Protein AF-A0A3F2RXW4-F1 (afdb_monomer)

Foldseek 3Di:
DPDAQAAEEEEDPDPVLVVLLDVLCDPPNRHDYHYDHDDFDLDDDDPQVSQQVSQVVVLVVDQWKYKYKAKFKAFVVVVGPPGSVQVVQCVPQNLVRVLCVCVVPPRFKIKIKMWMWIDGRPGGIDIFMFIFIFGFQRFDADPPDGNQRGTDTPPDPDGSRRDDSVVCCVRDRSSRRVVRVSCVVVPPPVVPPPDQAAADELVRLVVQLPDPPHDRAAEEEQEDPPCAFWDWPNHDYDHLVQLPDLVSLLVVCVVCQPTQAYEFFYQQQPPSRSVSLSSSVVSNCVSCPPPPGGHRRYYYHGGCNVNCVVCVPPVSTMDHD

InterPro domains:
  IPR000751 M-phase inducer phosphatase [PR00716] (218-238)
  IPR000751 M-phase inducer phosphatase [PR00716] (258-278)
  IPR000751 M-phase inducer phosphatase [PR00716] (287-308)
  IPR001763 Rhodanese-like domain [PF00581] (205-307)
  IPR001763 Rhodanese-like domain [PS50206] (213-316)
  IPR001763 Rhodanese-like domain [SM00450] (203-313)
  IPR002637 RdgB/HAM1 [PF01725] (8-183)
  IPR002637 RdgB/HAM1 [PTHR11067] (6-189)
  IPR002637 RdgB/HAM1 [TIGR00042] (8-185)
  IPR002637 RdgB/HAM1 [cd00515] (8-184)
  IPR027502 Inosine triphosphate pyrophosphatase [MF_03148] (6-187)
  IPR029001 Inosine triphosphate pyrophosphatase-like [G3DSA:3.90.950.10] (2-187)
  IPR029001 Inosine triphosphate pyrophosphatase-like [SSF52972] (6-186)
  IPR036873 Rhodanese-like domain superfamily [G3DSA:3.40.250.10] (195-320)
  IPR036873 Rhodanese-like domain superfamily [SSF52821] (186-313)

Nearest PDB structures (foldseek):
  2j4e-assembly4_H  TM=9.605E-01  e=1.945E-26  Homo sapiens
  2car-assembly1_A  TM=9.290E-01  e=4.958E-27  Homo sapiens
  2dvn-assembly1_A  TM=9.211E-01  e=5.410E-18  Pyrococcus horikoshii
  2mjp-assembly1_B  TM=9.169E-01  e=4.778E-18  Methanocaldococcus jannaschii
  2e5x-assembly1_A-2  TM=9.090E-01  e=7.854E-18  Pyrococcus horikoshii OT3

Organism: NCBI:txid325452

Solvent-accessible surface area (backbone atoms only — not comparable to full-atom values): 17508 Å² total; per-residue (Å²): 129,86,78,77,56,55,64,35,34,39,49,50,82,51,67,65,60,51,52,52,51,53,64,69,55,46,88,84,43,75,50,40,79,39,79,40,72,68,96,69,82,89,68,82,75,57,65,69,58,38,31,33,51,49,28,53,58,47,42,74,76,38,98,39,29,34,33,31,74,44,63,28,44,21,27,56,78,56,78,36,39,62,15,71,49,34,66,60,49,43,72,76,43,33,62,67,37,60,42,51,74,42,68,93,45,90,56,44,44,25,33,38,35,19,34,37,10,37,22,56,63,96,51,78,53,44,79,22,71,10,65,28,56,26,31,58,39,78,65,40,63,57,79,87,56,80,64,28,20,26,35,26,42,68,98,52,94,50,23,56,34,60,43,56,68,71,63,45,54,74,63,30,13,57,37,47,10,48,49,53,43,45,53,62,71,67,36,71,48,85,83,60,56,71,70,76,80,44,70,39,48,48,68,60,49,52,53,46,70,68,36,87,91,45,86,68,57,49,34,39,34,31,32,57,91,73,45,71,89,37,46,60,54,86,48,44,80,51,36,57,76,64,52,71,49,70,68,54,34,46,51,51,38,70,73,49,44,86,41,75,27,38,35,23,18,17,57,52,32,81,52,65,11,50,50,49,42,51,48,47,50,57,44,37,59,61,80,46,60,89,51,95,65,74,44,44,66,30,27,34,50,45,11,46,56,47,37,45,68,76,38,71,89,36,73,87,52,33,39,74,123

pLDDT: mean 90.93, std 11.08, range [35.75, 98.81]

Sequence (321 aa):
MATSKPVLTFVTGNSNKLKEVVAILGADFPFELRNQAVDLPELQGEPADIAKEKCRLAAKQVQGAVLVEDTSLCFNALQGLPGPYIKWFLEKTGHTGLNNMLAAYEDKSAYAQCIFAYAPAGAEPQVFIGQTPGKIVPARGPTTFGWDPVFQPDGFEQTYAEMEKVTKNQISHRYKALESLKTHLIKPSEQVMASPPRYITAPALAETLRTPSIQRPLIIDVRDSDFKGGHIRGCINIPEDGFMDDDDVDALVGKYKDEDAIVFHCMMSQIRGPSCAKRFASRMEIALEGAKHKPRVLVLAGGYQQFGRLYKDDTDLIETD

Radius of gyration: 26.6 Å; Cα contacts (8 Å, |Δi|>4): 599; chains: 1; bounding box: 74×35×60 Å

Secondary structure (DSSP, 8-state):
-PPPPPEEEEE-S-HHHHHHHHHHH-TT-SSEEEEE--------S-HHHHHHHHHHHHHHHSSSEEEEEEEEEEEGGGTT-EETTHHHHHHHHHHHHHHHTTTT-S--EEEEEEEEEEE-TTS--EEEEEEEEEEE-S--S-TTSTTGGGEEETT-SS-TTTS-HHHHHHH-HHHHHHHHHHHHHHS--TTS---SPEEE-HHHHHHHHH-TTSPPPEEEE--SGGG-S-EETTPEE--GGGGTSHHHHHHHHHHHTT-SEEEEE-SSSSSHHHHHHHHHHHHHHHHTTT-S--PEEEEETTHHHHHHHHHTT-TTTEE--

Mean predicted aligned error: 14.18 Å

Structure (mmCIF, N/CA/C/O backbone):
data_AF-A0A3F2RXW4-F1
#
_entry.id   AF-A0A3F2RXW4-F1
#
loop_
_atom_site.group_PDB
_atom_site.id
_atom_site.type_symbol
_atom_site.label_atom_id
_atom_site.label_alt_id
_atom_site.label_comp_id
_atom_site.label_asym_id
_atom_site.label_entity_id
_atom_site.label_seq_id
_atom_site.pdbx_PDB_ins_code
_atom_site.Cartn_x
_atom_site.Cartn_y
_atom_site.Cartn_z
_atom_site.occupancy
_atom_site.B_iso_or_equiv
_atom_site.auth_seq_id
_atom_site.auth_comp_id
_atom_site.auth_asym_id
_atom_site.auth_atom_id
_atom_site.pdbx_PDB_model_num
ATOM 1 N N . MET A 1 1 ? -1.322 19.512 25.978 1.00 35.75 1 MET A N 1
ATOM 2 C CA . MET A 1 1 ? 0.032 19.204 25.471 1.00 35.75 1 MET A CA 1
ATOM 3 C C . MET A 1 1 ? -0.163 18.366 24.224 1.00 35.75 1 MET A C 1
ATOM 5 O O . MET A 1 1 ? -0.887 17.386 24.320 1.00 35.75 1 MET A O 1
ATOM 9 N N . ALA A 1 2 ? 0.354 18.784 23.068 1.00 41.41 2 ALA A N 1
ATOM 10 C CA . ALA A 1 2 ? 0.250 17.974 21.856 1.00 41.41 2 ALA A CA 1
ATOM 11 C C . ALA A 1 2 ? 1.009 16.662 22.090 1.00 41.41 2 ALA A C 1
ATOM 13 O O . ALA A 1 2 ? 2.201 16.688 22.395 1.00 41.41 2 ALA A O 1
ATOM 14 N N . THR A 1 3 ? 0.315 15.531 22.035 1.00 52.03 3 THR A N 1
ATOM 15 C CA . THR A 1 3 ? 0.944 14.211 22.092 1.00 52.03 3 THR A CA 1
ATOM 16 C C . THR A 1 3 ? 1.854 14.073 20.873 1.00 52.03 3 THR A C 1
ATOM 18 O O . THR A 1 3 ? 1.386 14.150 19.739 1.00 52.03 3 THR A O 1
ATOM 21 N N . SER A 1 4 ? 3.162 13.937 21.092 1.00 76.00 4 SER A N 1
ATOM 22 C CA . SER A 1 4 ? 4.140 13.715 20.022 1.00 76.00 4 SER A CA 1
ATOM 23 C C . SER A 1 4 ? 3.799 12.437 19.254 1.00 76.00 4 SER A C 1
ATOM 25 O O . SER A 1 4 ? 3.565 11.403 19.884 1.00 76.00 4 SER A O 1
ATOM 27 N N . LYS A 1 5 ? 3.784 12.495 17.915 1.00 82.25 5 LYS A N 1
ATOM 28 C CA . LYS A 1 5 ? 3.542 11.313 17.074 1.00 82.25 5 LYS A CA 1
ATOM 29 C C . LYS A 1 5 ? 4.587 10.223 17.384 1.00 82.25 5 LYS A C 1
ATOM 31 O O . LYS A 1 5 ? 5.761 10.559 17.554 1.00 82.25 5 LYS A O 1
ATOM 36 N N . PRO A 1 6 ? 4.210 8.932 17.458 1.00 89.75 6 PRO A N 1
ATOM 37 C CA . PRO A 1 6 ? 5.181 7.846 17.565 1.00 89.75 6 PRO A CA 1
ATOM 38 C C . PRO A 1 6 ? 6.153 7.865 16.379 1.00 89.75 6 PRO A C 1
ATOM 40 O O . PRO A 1 6 ? 5.765 8.168 15.252 1.00 89.75 6 PRO A O 1
ATOM 43 N N . VAL A 1 7 ? 7.419 7.528 16.621 1.00 93.44 7 VAL A N 1
ATOM 44 C CA . VAL A 1 7 ? 8.460 7.548 15.583 1.00 93.44 7 VAL A CA 1
ATOM 45 C C . VAL A 1 7 ? 8.456 6.238 14.796 1.00 93.44 7 VAL A C 1
ATOM 47 O O . VAL A 1 7 ? 8.535 5.158 15.382 1.00 93.44 7 VAL A O 1
ATOM 50 N N . LEU A 1 8 ? 8.429 6.343 13.467 1.00 94.69 8 LEU A N 1
ATOM 51 C CA . LEU A 1 8 ? 8.676 5.247 12.532 1.00 94.69 8 LEU A CA 1
ATOM 52 C C . LEU A 1 8 ? 9.978 5.513 11.774 1.00 94.69 8 LEU A C 1
ATOM 54 O O . LEU A 1 8 ? 10.065 6.466 10.997 1.00 94.69 8 LEU A O 1
ATOM 58 N N . THR A 1 9 ? 10.991 4.673 11.976 1.00 96.44 9 THR A N 1
ATOM 59 C CA . THR A 1 9 ? 12.281 4.844 11.300 1.00 96.44 9 THR A CA 1
ATOM 60 C C . THR A 1 9 ? 12.250 4.197 9.920 1.00 96.44 9 THR A C 1
ATOM 62 O O . THR A 1 9 ? 12.232 2.974 9.806 1.00 96.44 9 THR A O 1
ATOM 65 N N . PHE A 1 10 ? 12.288 5.007 8.863 1.00 96.75 10 PHE A N 1
ATOM 66 C CA . PHE A 1 10 ? 12.457 4.542 7.492 1.00 96.75 10 PHE A CA 1
ATOM 67 C C . PHE A 1 10 ? 13.937 4.421 7.131 1.00 96.75 10 PHE A C 1
ATOM 69 O O . PHE A 1 10 ? 14.655 5.419 6.974 1.00 96.75 10 PHE A O 1
ATOM 76 N N . VAL A 1 11 ? 14.382 3.177 6.977 1.00 95.75 11 VAL A N 1
ATOM 77 C CA . VAL A 1 11 ? 15.769 2.849 6.676 1.00 95.75 11 VAL A CA 1
ATOM 78 C C . VAL A 1 11 ? 15.994 2.857 5.171 1.00 95.75 11 VAL A C 1
ATOM 80 O O . VAL A 1 11 ? 15.599 1.945 4.445 1.00 95.75 11 VAL A O 1
ATOM 83 N N . THR A 1 12 ? 16.633 3.922 4.693 1.00 92.00 12 THR A N 1
ATOM 84 C CA . THR A 1 12 ? 17.026 4.074 3.291 1.00 92.00 12 THR A CA 1
ATOM 85 C C .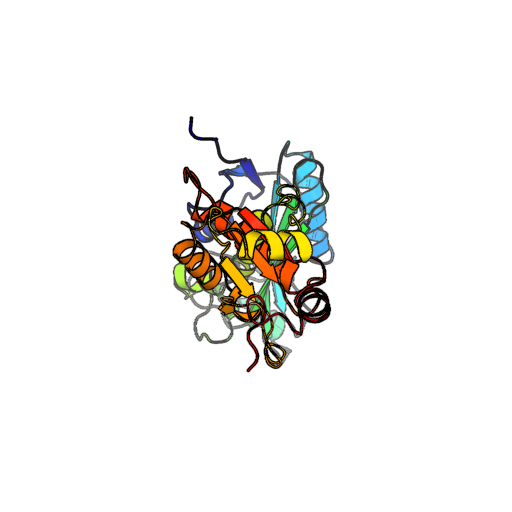 THR A 1 12 ? 18.152 5.092 3.159 1.00 92.00 12 THR A C 1
ATOM 87 O O . THR A 1 12 ? 18.143 6.123 3.832 1.00 92.00 12 THR A O 1
ATOM 90 N N . GLY A 1 13 ? 19.099 4.828 2.257 1.00 88.12 13 GLY A N 1
ATOM 91 C CA . GLY A 1 13 ? 20.071 5.818 1.778 1.00 88.12 13 GLY A CA 1
ATOM 92 C C . GLY A 1 13 ? 19.631 6.539 0.496 1.00 88.12 13 GLY A C 1
ATOM 93 O O . GLY A 1 13 ? 20.332 7.421 0.009 1.00 88.12 13 GLY A O 1
ATOM 94 N N . ASN A 1 14 ? 18.485 6.167 -0.091 1.00 85.69 14 ASN A N 1
ATOM 95 C CA . ASN A 1 14 ? 18.012 6.728 -1.355 1.00 85.69 14 ASN A CA 1
ATOM 96 C C . ASN A 1 14 ? 17.067 7.917 -1.109 1.00 85.69 14 ASN A C 1
ATOM 98 O O . ASN A 1 14 ? 15.907 7.747 -0.727 1.00 85.69 14 ASN A O 1
ATOM 102 N N . SER A 1 15 ? 17.555 9.127 -1.386 1.00 86.88 15 SER A N 1
ATOM 103 C CA . SER A 1 15 ? 16.811 10.372 -1.164 1.00 86.88 15 SER A CA 1
ATOM 104 C C . SER A 1 15 ? 15.561 10.517 -2.040 1.00 86.88 15 SER A C 1
ATOM 106 O O . SER A 1 15 ? 14.598 11.157 -1.620 1.00 86.88 15 SER A O 1
ATOM 108 N N . ASN A 1 16 ? 15.527 9.909 -3.229 1.00 84.31 16 ASN A N 1
ATOM 109 C CA . ASN A 1 16 ? 14.342 9.925 -4.090 1.00 84.31 16 ASN A CA 1
ATOM 110 C C . ASN A 1 16 ? 13.242 9.009 -3.541 1.00 84.31 16 ASN A C 1
ATOM 112 O O . ASN A 1 16 ? 12.083 9.416 -3.519 1.00 84.31 16 ASN A O 1
ATOM 116 N N . LYS A 1 17 ? 13.606 7.829 -3.012 1.00 85.69 17 LYS A N 1
ATOM 117 C CA . LYS A 1 17 ? 12.662 6.954 -2.293 1.00 85.69 17 LYS A CA 1
ATOM 118 C C . LYS A 1 17 ? 12.044 7.681 -1.104 1.00 85.69 17 LYS A C 1
ATOM 120 O O . LYS A 1 17 ? 10.827 7.707 -0.975 1.00 85.69 17 LYS A O 1
ATOM 125 N N . LEU A 1 18 ? 12.871 8.340 -0.286 1.00 89.38 18 LEU A N 1
ATOM 126 C CA . LEU A 1 18 ? 12.390 9.125 0.852 1.00 89.38 18 LEU A CA 1
ATOM 127 C C . LEU A 1 18 ? 11.388 10.207 0.424 1.00 89.38 18 LEU A C 1
ATOM 129 O O . LEU A 1 18 ? 10.325 10.318 1.028 1.00 89.38 18 LEU A O 1
ATOM 133 N N . LYS A 1 19 ? 11.693 10.969 -0.634 1.00 86.56 19 LYS A N 1
ATOM 134 C CA . LYS A 1 19 ? 10.784 12.002 -1.159 1.00 86.56 19 LYS A CA 1
ATOM 135 C C . LYS A 1 19 ? 9.440 11.425 -1.597 1.00 86.56 19 LYS A C 1
ATOM 137 O O . LYS A 1 19 ? 8.411 12.003 -1.262 1.00 86.56 19 LYS A O 1
ATOM 142 N N . GLU A 1 20 ? 9.439 10.309 -2.327 1.00 84.38 20 GLU A N 1
ATOM 143 C CA . GLU A 1 20 ? 8.190 9.666 -2.749 1.00 84.38 20 GLU A CA 1
ATOM 144 C C . GLU A 1 20 ? 7.401 9.116 -1.554 1.00 84.38 20 GLU A C 1
ATOM 146 O O . GLU A 1 20 ? 6.200 9.354 -1.469 1.00 84.38 20 GLU A O 1
ATOM 151 N N . VAL A 1 21 ? 8.062 8.458 -0.595 1.00 91.06 21 VAL A N 1
ATOM 152 C CA . VAL A 1 21 ? 7.411 7.933 0.617 1.00 91.06 21 VAL A CA 1
ATOM 153 C C . VAL A 1 21 ? 6.767 9.053 1.427 1.00 91.06 21 VAL A C 1
ATOM 155 O O . VAL A 1 21 ? 5.599 8.944 1.781 1.00 91.06 21 VAL A O 1
ATOM 158 N N . VAL A 1 22 ? 7.483 10.150 1.679 1.00 89.06 22 VAL A N 1
ATOM 159 C CA . VAL A 1 22 ? 6.941 11.302 2.419 1.00 89.06 22 VAL A CA 1
ATOM 160 C C . VAL A 1 22 ? 5.747 11.915 1.684 1.00 89.06 22 VAL A C 1
ATOM 162 O O . VAL A 1 22 ? 4.723 12.186 2.308 1.00 89.06 22 VAL A O 1
ATOM 165 N N . ALA A 1 23 ? 5.848 12.090 0.362 1.00 85.00 23 ALA A N 1
ATOM 166 C CA . ALA A 1 23 ? 4.761 12.638 -0.445 1.00 85.00 23 ALA A CA 1
ATOM 167 C C . ALA A 1 23 ? 3.512 11.742 -0.434 1.00 85.00 23 ALA A C 1
ATOM 169 O O . ALA A 1 23 ? 2.401 12.251 -0.325 1.00 85.00 23 ALA A O 1
ATOM 170 N N . ILE A 1 24 ? 3.686 10.420 -0.523 1.00 84.81 24 ILE A N 1
ATOM 171 C CA . ILE A 1 24 ? 2.576 9.461 -0.492 1.00 84.81 24 ILE A CA 1
ATOM 172 C C . ILE A 1 24 ? 1.978 9.362 0.914 1.00 84.81 24 ILE A C 1
ATOM 174 O O . ILE A 1 24 ? 0.758 9.268 1.052 1.00 84.81 24 ILE A O 1
ATOM 178 N N . LEU A 1 25 ? 2.802 9.372 1.968 1.00 87.38 25 LEU A N 1
ATOM 179 C CA . LEU A 1 25 ? 2.325 9.259 3.346 1.00 87.38 25 LEU A CA 1
ATOM 180 C C . LEU A 1 25 ? 1.463 10.458 3.760 1.00 87.38 25 LEU A C 1
ATOM 182 O O . LEU A 1 25 ? 0.410 10.247 4.361 1.00 87.38 25 LEU A O 1
ATOM 186 N N . GLY A 1 26 ? 1.837 11.667 3.341 1.00 83.19 26 GLY A N 1
ATOM 187 C CA . GLY A 1 26 ? 1.078 12.884 3.619 1.00 83.19 26 GLY A CA 1
ATOM 188 C C . GLY A 1 26 ? 1.201 13.359 5.073 1.00 83.19 26 GLY A C 1
ATOM 189 O O . GLY A 1 26 ? 1.784 12.689 5.927 1.00 83.19 26 GLY A O 1
ATOM 190 N N . ALA A 1 27 ? 0.665 14.549 5.353 1.00 77.88 27 ALA A N 1
ATOM 191 C CA . ALA A 1 27 ? 0.778 15.197 6.666 1.00 77.88 27 ALA A CA 1
ATOM 192 C C . ALA A 1 27 ? -0.024 14.482 7.773 1.00 77.88 27 ALA A C 1
ATOM 194 O O . ALA A 1 27 ? 0.383 14.490 8.941 1.00 77.88 27 ALA A O 1
ATOM 195 N N . ASP A 1 28 ? -1.115 13.817 7.392 1.00 75.56 28 ASP A N 1
ATOM 196 C CA . ASP A 1 28 ? -2.049 13.157 8.311 1.00 75.56 28 ASP A CA 1
ATOM 197 C C . ASP A 1 28 ? -1.584 11.760 8.747 1.00 75.56 28 ASP A C 1
ATOM 199 O O . ASP A 1 28 ? -2.244 11.096 9.542 1.00 75.56 28 ASP A O 1
ATOM 203 N N . PHE A 1 29 ? -0.417 11.304 8.280 1.00 84.31 29 PHE A N 1
ATOM 204 C CA . PHE A 1 29 ? 0.152 10.035 8.723 1.00 84.31 29 PHE A CA 1
ATOM 205 C C . PHE A 1 29 ? 0.406 10.061 10.246 1.00 84.31 29 PHE A C 1
ATOM 207 O O . PHE A 1 29 ? 1.036 11.008 10.739 1.00 84.31 29 PHE A O 1
ATOM 214 N N . PRO A 1 30 ? -0.054 9.055 11.020 1.00 83.25 30 PRO A N 1
ATOM 215 C CA . PRO A 1 30 ? -0.039 9.116 12.485 1.00 83.25 30 PRO A CA 1
ATOM 216 C C . PRO A 1 30 ? 1.351 8.943 13.112 1.00 83.25 30 PRO A C 1
ATOM 218 O O . PRO A 1 30 ? 1.486 9.077 14.324 1.00 83.25 30 PRO A O 1
ATOM 221 N N . PHE A 1 31 ? 2.391 8.688 12.313 1.00 88.88 31 PHE A N 1
ATOM 222 C CA . PHE A 1 31 ? 3.769 8.552 12.783 1.00 88.88 31 PHE A CA 1
ATOM 223 C C . PHE A 1 31 ? 4.638 9.726 12.327 1.00 88.88 31 PHE A C 1
ATOM 225 O O . PHE A 1 31 ? 4.468 10.270 11.234 1.00 88.88 31 PHE A O 1
ATOM 232 N N . GLU A 1 32 ? 5.625 10.076 13.145 1.00 91.19 32 GLU A N 1
ATOM 233 C CA . GLU A 1 32 ? 6.768 10.872 12.707 1.00 91.19 32 GLU A CA 1
ATOM 234 C C . GLU A 1 32 ? 7.724 9.961 11.927 1.00 91.19 32 GLU A C 1
ATOM 236 O O . GLU A 1 32 ? 8.307 9.030 12.487 1.00 91.19 32 GLU A O 1
ATOM 241 N N . LEU A 1 33 ? 7.891 10.214 10.627 1.00 92.31 33 LEU A N 1
ATOM 242 C CA . LEU A 1 33 ? 8.819 9.443 9.805 1.00 92.31 33 LEU A CA 1
ATOM 243 C C . LEU A 1 33 ? 10.251 9.955 9.999 1.00 92.31 33 LEU A C 1
ATOM 245 O O . LEU A 1 33 ? 10.598 11.046 9.543 1.00 92.31 33 LEU A O 1
ATOM 249 N N . ARG A 1 34 ? 11.109 9.146 10.620 1.00 94.25 34 ARG A N 1
ATOM 250 C CA . ARG A 1 34 ? 12.542 9.433 10.762 1.00 94.25 34 ARG A CA 1
ATOM 251 C C . ARG A 1 34 ? 13.327 8.681 9.700 1.00 94.25 34 ARG A C 1
ATOM 253 O O . ARG A 1 34 ? 13.240 7.463 9.629 1.00 94.25 34 ARG A O 1
ATOM 260 N N . ASN A 1 35 ? 14.136 9.366 8.899 1.00 95.31 35 ASN A N 1
ATOM 261 C CA . ASN A 1 35 ? 15.063 8.673 8.006 1.00 95.31 35 ASN A CA 1
ATOM 262 C C . ASN A 1 35 ? 16.354 8.294 8.744 1.00 95.31 35 ASN A C 1
ATOM 264 O O . ASN A 1 35 ? 16.917 9.111 9.470 1.00 95.31 35 ASN A O 1
ATOM 268 N N . GLN A 1 36 ? 16.835 7.073 8.520 1.00 93.88 36 GLN A N 1
ATOM 269 C CA . GLN A 1 36 ? 18.148 6.629 8.973 1.00 93.88 36 GLN A CA 1
ATOM 270 C C . GLN A 1 36 ? 18.821 5.821 7.863 1.00 93.88 36 GLN A C 1
ATOM 272 O O . GLN A 1 36 ? 18.276 4.827 7.388 1.00 93.88 36 GLN A O 1
ATOM 277 N N . ALA A 1 37 ? 20.014 6.232 7.442 1.00 91.69 37 ALA A N 1
ATOM 278 C CA . ALA A 1 37 ? 20.832 5.411 6.562 1.00 91.69 37 ALA A CA 1
ATOM 279 C C . ALA A 1 37 ? 21.517 4.330 7.406 1.00 91.69 37 ALA A C 1
ATOM 281 O O . ALA A 1 37 ? 22.257 4.642 8.337 1.00 91.69 37 ALA A O 1
ATOM 282 N N . VAL A 1 38 ? 21.241 3.069 7.091 1.00 88.31 38 VAL A N 1
ATOM 283 C CA . VAL A 1 38 ? 21.873 1.907 7.719 1.00 88.31 38 VAL A CA 1
ATOM 284 C C . VAL A 1 38 ? 22.480 1.069 6.609 1.00 88.31 38 VAL A C 1
ATOM 286 O O . VAL A 1 38 ? 21.820 0.827 5.596 1.00 88.31 38 VAL A O 1
ATOM 289 N N . ASP A 1 39 ? 23.725 0.646 6.797 1.00 87.75 39 ASP A N 1
ATOM 290 C CA . ASP A 1 39 ? 24.359 -0.302 5.891 1.00 87.75 39 ASP A CA 1
ATOM 291 C C . ASP A 1 39 ? 23.791 -1.700 6.167 1.00 87.75 39 ASP A C 1
ATOM 293 O O . ASP A 1 39 ? 23.925 -2.248 7.266 1.00 87.75 39 ASP A O 1
ATOM 297 N N . LEU A 1 40 ? 23.062 -2.232 5.189 1.00 89.12 40 LEU A N 1
ATOM 298 C CA . LEU A 1 40 ? 22.396 -3.529 5.253 1.00 89.12 40 LEU A CA 1
ATOM 299 C C . LEU A 1 40 ? 22.812 -4.349 4.032 1.00 89.12 40 LEU A C 1
ATOM 301 O O . LEU A 1 40 ? 22.917 -3.790 2.937 1.00 89.12 40 LEU A O 1
ATOM 305 N N . PRO A 1 41 ? 23.009 -5.669 4.184 1.00 90.25 41 PRO A N 1
ATOM 306 C CA . PRO A 1 41 ? 23.373 -6.518 3.061 1.00 90.25 41 PRO A CA 1
ATOM 307 C C . PRO A 1 41 ? 22.253 -6.554 2.012 1.00 90.25 41 PRO A C 1
ATOM 309 O O . PRO A 1 41 ? 21.070 -6.638 2.344 1.00 90.25 41 PRO A O 1
ATOM 312 N N . GLU A 1 42 ? 22.637 -6.547 0.736 1.00 88.38 42 GLU A N 1
ATOM 313 C CA . GLU A 1 42 ? 21.731 -6.829 -0.383 1.00 88.38 42 GLU A CA 1
ATOM 314 C C . GLU A 1 42 ? 21.586 -8.356 -0.499 1.00 88.38 42 GLU A C 1
ATOM 316 O O . GLU A 1 42 ? 22.444 -9.041 -1.062 1.00 88.38 42 GLU A O 1
ATOM 321 N N . LEU A 1 43 ? 20.538 -8.899 0.123 1.00 92.94 43 LEU A N 1
ATOM 322 C CA . LEU A 1 43 ? 20.289 -10.340 0.204 1.00 92.94 43 LEU A CA 1
ATOM 323 C C . LEU A 1 43 ? 19.795 -10.912 -1.135 1.00 92.94 43 LEU A C 1
ATOM 325 O O . LEU A 1 43 ? 19.284 -10.197 -1.995 1.00 92.94 43 LEU A O 1
ATOM 329 N N . GLN A 1 44 ? 19.932 -12.228 -1.297 1.00 95.75 44 GLN A N 1
ATOM 330 C CA . GLN A 1 44 ? 19.426 -12.971 -2.453 1.00 95.75 44 GLN A CA 1
ATOM 331 C C . GLN A 1 44 ? 18.270 -13.878 -2.028 1.00 95.75 44 GLN A C 1
ATOM 333 O O . GLN A 1 44 ? 18.266 -14.377 -0.905 1.00 95.75 44 GLN A O 1
ATOM 338 N N . GLY A 1 45 ? 17.325 -14.120 -2.935 1.00 94.69 45 GLY A N 1
ATOM 339 C CA . GLY A 1 45 ? 16.157 -14.959 -2.693 1.00 94.69 45 GLY A CA 1
ATOM 340 C C . GLY A 1 45 ? 14.891 -14.338 -3.266 1.00 94.69 45 GLY A C 1
ATOM 341 O O . GLY A 1 45 ? 14.945 -13.447 -4.117 1.00 94.69 45 GLY A O 1
ATOM 342 N N . GLU A 1 46 ? 13.751 -14.803 -2.769 1.00 93.94 46 GLU A N 1
ATOM 343 C CA . GLU A 1 46 ? 12.454 -14.257 -3.148 1.00 93.94 46 GLU A CA 1
ATOM 344 C C . GLU A 1 46 ? 12.262 -12.838 -2.582 1.00 93.94 46 GLU A C 1
ATOM 346 O O . GLU A 1 46 ? 12.665 -12.565 -1.444 1.00 93.94 46 GLU A O 1
ATOM 351 N N . PRO A 1 47 ? 11.616 -11.914 -3.322 1.00 94.12 47 PRO A N 1
ATOM 352 C CA . PRO A 1 47 ? 11.507 -10.511 -2.916 1.00 94.12 47 PRO A CA 1
ATOM 353 C C . PRO A 1 47 ? 10.938 -10.288 -1.508 1.00 94.12 47 PRO A C 1
ATOM 355 O O . PRO A 1 47 ? 11.408 -9.414 -0.780 1.00 94.12 47 PRO A O 1
ATOM 358 N N . ALA A 1 48 ? 9.925 -11.065 -1.112 1.00 93.56 48 ALA A N 1
ATOM 359 C CA . ALA A 1 48 ? 9.290 -10.922 0.197 1.00 93.56 48 ALA A CA 1
ATOM 360 C C . ALA A 1 48 ? 10.206 -11.379 1.343 1.00 93.56 48 ALA A C 1
ATOM 362 O O . ALA A 1 48 ? 10.212 -10.752 2.404 1.00 93.56 48 ALA A O 1
ATOM 363 N N . ASP A 1 49 ? 10.998 -12.428 1.126 1.00 94.94 49 ASP A N 1
ATOM 364 C CA . ASP A 1 49 ? 11.930 -12.950 2.126 1.00 94.94 49 ASP A CA 1
ATOM 365 C C . ASP A 1 49 ? 13.131 -12.020 2.295 1.00 94.94 49 ASP A C 1
ATOM 367 O O . ASP A 1 49 ? 13.526 -11.733 3.428 1.00 94.94 49 ASP A O 1
ATOM 371 N N . ILE A 1 50 ? 13.636 -11.459 1.187 1.00 95.94 50 ILE A N 1
ATOM 372 C CA . ILE A 1 50 ? 14.655 -10.399 1.202 1.00 95.94 50 ILE A CA 1
ATOM 373 C C . ILE A 1 50 ? 14.170 -9.224 2.056 1.00 95.94 50 ILE A C 1
ATOM 375 O O . ILE A 1 50 ? 14.862 -8.822 2.992 1.00 95.94 50 ILE A O 1
ATOM 379 N N . ALA A 1 51 ? 12.967 -8.707 1.782 1.00 96.31 51 ALA A N 1
ATOM 380 C CA . ALA A 1 51 ? 12.429 -7.554 2.499 1.00 96.31 51 ALA A CA 1
ATOM 381 C C . ALA A 1 51 ? 12.230 -7.844 3.999 1.00 96.31 51 ALA A C 1
ATOM 383 O O . ALA A 1 51 ? 12.577 -7.012 4.843 1.00 96.31 51 ALA A O 1
ATOM 384 N N . LYS A 1 52 ? 11.718 -9.034 4.356 1.00 96.44 52 LYS A N 1
ATOM 385 C CA . LYS A 1 52 ? 11.559 -9.457 5.760 1.00 96.44 52 LYS A CA 1
ATOM 386 C C . LYS A 1 52 ? 12.893 -9.541 6.487 1.00 96.44 52 LYS A C 1
ATOM 388 O O . LYS A 1 52 ? 13.023 -8.972 7.569 1.00 96.44 52 LYS A O 1
ATOM 393 N N . GLU A 1 53 ? 13.880 -10.226 5.916 1.00 96.94 53 GLU A N 1
ATOM 394 C CA . GLU A 1 53 ? 15.179 -10.386 6.571 1.00 96.94 53 GLU A CA 1
ATOM 395 C C . GLU A 1 53 ? 15.925 -9.051 6.657 1.00 96.94 53 GLU A C 1
ATOM 397 O O . GLU A 1 53 ? 16.464 -8.714 7.711 1.00 96.94 53 GLU A O 1
ATOM 402 N N . LYS A 1 54 ? 15.857 -8.216 5.615 1.00 95.69 54 LYS A N 1
ATOM 403 C CA . LYS A 1 54 ? 16.379 -6.845 5.650 1.00 95.69 54 LYS A CA 1
ATOM 404 C C . LYS A 1 54 ? 15.753 -6.026 6.779 1.00 95.69 54 LYS A C 1
ATOM 406 O O . LYS A 1 54 ? 16.471 -5.336 7.500 1.00 95.69 54 LYS A O 1
ATOM 411 N N . CYS A 1 55 ? 14.440 -6.137 6.978 1.00 96.75 55 CYS A N 1
ATOM 412 C CA . CYS A 1 55 ? 13.737 -5.491 8.086 1.00 96.75 55 CYS A CA 1
ATOM 413 C C . CYS A 1 55 ? 14.206 -6.019 9.448 1.00 96.75 55 CYS A C 1
ATOM 415 O O . CYS A 1 55 ? 14.496 -5.233 10.349 1.00 96.75 55 CYS A O 1
ATOM 417 N N . ARG A 1 56 ? 14.372 -7.340 9.583 1.00 95.56 56 ARG A N 1
ATOM 418 C CA . ARG A 1 56 ? 14.884 -7.975 10.806 1.00 95.56 56 ARG A CA 1
ATOM 419 C C . ARG A 1 56 ? 16.300 -7.502 11.145 1.00 95.56 56 ARG A C 1
ATOM 421 O O . ARG A 1 56 ? 16.601 -7.243 12.308 1.00 95.56 56 ARG A O 1
ATOM 428 N N . LEU A 1 57 ? 17.170 -7.358 10.147 1.00 95.50 57 LEU A N 1
ATOM 429 C CA . LEU A 1 57 ? 18.521 -6.819 10.323 1.00 95.50 57 LEU A CA 1
ATOM 430 C C . LEU A 1 57 ? 18.500 -5.326 10.674 1.00 95.50 57 LEU A C 1
ATOM 432 O O . LEU A 1 57 ? 19.250 -4.898 11.551 1.00 95.50 57 LEU A O 1
ATOM 436 N N . ALA A 1 58 ? 17.613 -4.548 10.051 1.00 95.25 58 ALA A N 1
ATOM 437 C CA . ALA A 1 58 ? 17.419 -3.136 10.363 1.00 95.25 58 ALA A CA 1
ATOM 438 C C . ALA A 1 58 ? 16.937 -2.931 11.810 1.00 95.25 58 ALA A C 1
ATOM 440 O O . ALA A 1 58 ? 17.483 -2.091 12.524 1.00 95.25 58 ALA A O 1
ATOM 441 N N . ALA A 1 59 ? 15.987 -3.746 12.278 1.00 94.31 59 ALA A N 1
ATOM 442 C CA . ALA A 1 59 ? 15.454 -3.710 13.643 1.00 94.31 59 ALA A CA 1
ATOM 443 C C . ALA A 1 59 ? 16.519 -3.968 14.725 1.00 94.31 59 ALA A C 1
ATOM 445 O O . ALA A 1 59 ? 16.378 -3.504 15.850 1.00 94.31 59 ALA A O 1
ATOM 446 N N . LYS A 1 60 ? 17.612 -4.680 14.409 1.00 93.00 60 LYS A N 1
ATOM 447 C CA . LYS A 1 60 ? 18.737 -4.873 15.346 1.00 93.00 60 LYS A CA 1
ATOM 448 C C . LYS A 1 60 ? 19.568 -3.602 15.541 1.00 93.00 60 LYS A C 1
ATOM 450 O O . LYS A 1 60 ? 20.221 -3.456 16.569 1.00 93.00 60 LYS A O 1
ATOM 455 N N . GLN A 1 61 ? 19.569 -2.711 14.550 1.00 92.06 61 GLN A N 1
ATOM 456 C CA . GLN A 1 61 ? 20.334 -1.459 14.563 1.00 92.06 61 GLN A CA 1
ATOM 457 C C . GLN A 1 61 ? 19.467 -0.253 14.955 1.00 92.06 61 GLN A C 1
ATOM 459 O O . GLN A 1 61 ? 19.977 0.753 15.446 1.00 92.06 61 GLN A O 1
ATOM 464 N N . VAL A 1 62 ? 18.152 -0.359 14.758 1.00 89.00 62 VAL A N 1
ATOM 465 C CA . VAL A 1 62 ? 17.157 0.654 15.113 1.00 89.00 62 VAL A CA 1
ATOM 466 C C . VAL A 1 62 ? 16.473 0.257 16.421 1.00 89.00 62 VAL A C 1
ATOM 468 O O . VAL A 1 62 ? 15.763 -0.738 16.483 1.00 89.00 62 VAL A O 1
ATOM 471 N N . GLN A 1 63 ? 16.619 1.064 17.471 1.00 80.69 63 GLN A N 1
ATOM 472 C CA . GLN A 1 63 ? 15.913 0.861 18.744 1.00 80.69 63 GLN A CA 1
ATOM 473 C C . GLN A 1 63 ? 14.479 1.416 18.671 1.00 80.69 63 GLN A C 1
ATOM 475 O O . GLN A 1 63 ? 14.161 2.431 19.288 1.00 80.69 63 GLN A O 1
ATOM 480 N N . GLY A 1 64 ? 13.616 0.794 17.864 1.00 89.81 64 GLY A N 1
ATOM 481 C CA . GLY A 1 64 ? 12.241 1.256 17.665 1.00 89.81 64 GLY A CA 1
ATOM 482 C C . GLY A 1 64 ? 11.527 0.590 16.493 1.00 89.81 64 GLY A C 1
ATOM 483 O O . GLY A 1 64 ? 12.007 -0.393 15.935 1.00 89.81 64 GLY A O 1
ATOM 484 N N . ALA A 1 65 ? 10.371 1.143 16.120 1.00 95.00 65 ALA A N 1
ATOM 485 C CA . ALA A 1 65 ? 9.647 0.701 14.937 1.00 95.00 65 ALA A CA 1
ATOM 486 C C . ALA A 1 65 ? 10.455 1.014 13.670 1.00 95.00 65 ALA A C 1
ATOM 488 O O . ALA A 1 65 ? 10.955 2.133 13.499 1.00 95.00 65 ALA A O 1
ATOM 489 N N . VAL A 1 66 ? 10.566 0.030 12.782 1.00 96.62 66 VAL A N 1
ATOM 490 C CA . VAL A 1 66 ? 11.379 0.120 11.571 1.00 96.62 66 VAL A CA 1
ATOM 491 C C . VAL A 1 66 ? 10.545 -0.159 10.329 1.00 96.62 66 VAL A C 1
ATOM 493 O O . VAL A 1 66 ? 9.641 -0.993 10.334 1.00 96.62 66 VAL A O 1
ATOM 496 N N . LEU A 1 67 ? 10.868 0.561 9.263 1.00 97.31 67 LEU A N 1
ATOM 497 C CA . LEU A 1 67 ? 10.329 0.392 7.928 1.00 97.31 67 LEU A CA 1
ATOM 498 C C . LEU A 1 67 ? 11.501 0.285 6.949 1.00 97.31 67 LEU A C 1
ATOM 500 O O . LEU A 1 67 ? 12.383 1.144 6.942 1.00 97.31 67 LEU A O 1
ATOM 504 N N . VAL A 1 68 ? 11.503 -0.740 6.104 1.00 96.94 68 VAL A N 1
ATOM 505 C CA . VAL A 1 68 ? 12.435 -0.885 4.974 1.00 96.94 68 VAL A CA 1
ATOM 506 C C . VAL A 1 68 ? 11.649 -1.014 3.674 1.00 96.94 68 VAL A C 1
ATOM 508 O O . VAL A 1 68 ? 10.478 -1.391 3.687 1.00 96.94 68 VAL A O 1
ATOM 511 N N . GLU A 1 69 ? 12.296 -0.713 2.551 1.00 95.81 69 GLU A N 1
ATOM 512 C CA . GLU A 1 69 ? 11.699 -0.826 1.220 1.00 95.81 69 GLU A CA 1
ATOM 513 C C . GLU A 1 69 ? 12.637 -1.545 0.249 1.00 95.81 69 GLU A C 1
ATOM 515 O O . GLU A 1 69 ? 13.779 -1.110 0.050 1.00 95.81 69 GLU A O 1
ATOM 520 N N . ASP A 1 70 ? 12.102 -2.538 -0.458 1.00 94.44 70 ASP A N 1
ATOM 521 C CA . ASP A 1 70 ? 12.720 -3.133 -1.640 1.00 94.44 70 ASP A CA 1
ATOM 522 C C . ASP A 1 70 ? 11.849 -2.955 -2.883 1.00 94.44 70 ASP A C 1
ATOM 524 O O . ASP A 1 70 ? 10.619 -2.913 -2.834 1.00 94.44 70 ASP A O 1
ATOM 528 N N . THR A 1 71 ? 12.514 -2.780 -4.022 1.00 94.69 71 THR A N 1
ATOM 529 C CA . THR A 1 71 ? 11.864 -2.503 -5.303 1.00 94.69 71 THR A CA 1
ATOM 530 C C . THR A 1 71 ? 12.375 -3.489 -6.338 1.00 94.69 71 THR A C 1
ATOM 532 O O . THR A 1 71 ? 13.585 -3.660 -6.480 1.00 94.69 71 THR A O 1
ATOM 535 N N . SER A 1 72 ? 11.459 -4.095 -7.082 1.00 97.31 72 SER A N 1
ATOM 536 C CA . SER A 1 72 ? 11.757 -5.063 -8.131 1.00 97.31 72 SER A CA 1
ATOM 537 C C . SER A 1 72 ? 11.123 -4.637 -9.449 1.00 97.31 72 SER A C 1
ATOM 539 O O . SER A 1 72 ? 10.053 -4.024 -9.465 1.00 97.31 72 SER A O 1
ATOM 541 N N . LEU A 1 73 ? 11.781 -4.988 -10.551 1.00 98.56 73 LEU A N 1
ATOM 542 C CA . LEU A 1 73 ? 11.194 -4.950 -11.885 1.00 98.56 73 LEU A CA 1
ATOM 543 C C . LEU A 1 73 ? 11.241 -6.367 -12.450 1.00 98.56 73 LEU A C 1
ATOM 545 O O . LEU A 1 73 ? 12.321 -6.933 -12.628 1.00 98.56 73 LEU A O 1
ATOM 549 N N . CYS A 1 74 ? 10.069 -6.937 -12.682 1.00 98.69 74 CYS A N 1
ATOM 550 C CA . CYS A 1 74 ? 9.890 -8.356 -12.938 1.00 98.69 74 CYS A CA 1
ATOM 551 C C . CYS A 1 74 ? 9.377 -8.562 -14.360 1.00 98.69 74 CYS A C 1
ATOM 553 O O . CYS A 1 74 ? 8.311 -8.050 -14.696 1.00 98.69 74 CYS A O 1
ATOM 555 N N . PHE A 1 75 ? 10.119 -9.283 -15.203 1.00 98.75 75 PHE A N 1
ATOM 556 C CA . PHE A 1 75 ? 9.690 -9.574 -16.572 1.00 98.75 75 PHE A CA 1
ATOM 557 C C . PHE A 1 75 ? 8.984 -10.927 -16.606 1.00 98.75 75 PHE A C 1
ATOM 559 O O . PHE A 1 75 ? 9.547 -11.927 -16.155 1.00 98.75 75 PHE A O 1
ATOM 566 N N . ASN A 1 76 ? 7.775 -10.983 -17.163 1.00 98.62 76 ASN A N 1
ATOM 567 C CA . ASN A 1 76 ? 6.977 -12.212 -17.151 1.00 98.62 76 ASN A CA 1
ATOM 568 C C . ASN A 1 76 ? 7.633 -13.319 -17.991 1.00 98.62 76 ASN A C 1
ATOM 570 O O . ASN A 1 76 ? 7.779 -14.446 -17.520 1.00 98.62 76 ASN A O 1
ATOM 574 N N . ALA A 1 77 ? 8.171 -12.964 -19.161 1.00 98.56 77 ALA A N 1
ATOM 575 C CA . ALA A 1 77 ? 8.963 -13.853 -20.015 1.00 98.56 77 ALA A CA 1
ATOM 576 C C . ALA A 1 77 ? 10.201 -14.470 -19.329 1.00 98.56 77 ALA A C 1
ATOM 578 O O . ALA A 1 77 ? 10.651 -15.541 -19.729 1.00 98.56 77 ALA A O 1
ATOM 579 N N . LEU A 1 78 ? 10.747 -13.818 -18.294 1.00 98.19 78 LEU A N 1
ATOM 580 C CA . LEU A 1 78 ? 11.888 -14.313 -17.514 1.00 98.19 78 LEU A CA 1
ATOM 581 C C . LEU A 1 78 ? 11.472 -14.814 -16.124 1.00 98.19 78 LEU A C 1
ATOM 583 O O . LEU A 1 78 ? 12.289 -14.817 -15.204 1.00 98.19 78 LEU A O 1
ATOM 587 N N . GLN A 1 79 ? 10.204 -15.200 -15.956 1.00 97.62 79 GLN A N 1
ATOM 588 C CA . GLN A 1 79 ? 9.656 -15.722 -14.699 1.00 97.62 79 GLN A CA 1
ATOM 589 C C . GLN A 1 79 ? 9.930 -14.798 -13.498 1.00 97.62 79 GLN A C 1
ATOM 591 O O . GLN A 1 79 ? 10.245 -15.245 -12.400 1.00 97.62 79 GLN A O 1
ATOM 596 N N . GLY A 1 80 ? 9.839 -13.484 -13.717 1.00 97.38 80 GLY A N 1
ATOM 597 C CA . GLY A 1 80 ? 9.998 -12.471 -12.677 1.00 97.38 80 GLY A CA 1
ATOM 598 C C . GLY A 1 80 ? 11.415 -11.916 -12.513 1.00 97.38 80 GLY A C 1
ATOM 599 O O . GLY A 1 80 ? 11.592 -10.945 -11.774 1.00 97.38 80 GLY A O 1
ATOM 600 N N . LEU A 1 81 ? 12.416 -12.439 -13.228 1.00 98.31 81 LEU A N 1
ATOM 601 C CA . LEU A 1 81 ? 13.742 -11.815 -13.308 1.00 98.31 81 LEU A CA 1
ATOM 602 C C . LEU A 1 81 ? 13.715 -10.538 -14.178 1.00 98.31 81 LEU A C 1
ATOM 604 O O . LEU A 1 81 ? 12.862 -10.417 -15.057 1.00 98.31 81 LEU A O 1
ATOM 608 N N . PRO A 1 82 ? 14.624 -9.563 -13.958 1.00 97.94 82 PRO A N 1
ATOM 609 C CA . PRO A 1 82 ? 15.697 -9.542 -12.952 1.00 97.94 82 PRO A CA 1
ATOM 610 C C . PRO A 1 82 ? 15.206 -9.341 -11.509 1.00 97.94 82 PRO A C 1
ATOM 612 O O . PRO A 1 82 ? 15.969 -9.561 -10.572 1.00 97.94 82 PRO A O 1
ATOM 615 N N . GLY A 1 83 ? 13.952 -8.934 -11.311 1.00 97.75 83 GLY A N 1
ATOM 616 C CA . GLY A 1 83 ? 13.299 -8.908 -10.007 1.00 97.75 83 GLY A CA 1
ATOM 617 C C . GLY A 1 83 ? 14.053 -8.047 -8.984 1.00 97.75 83 GLY A C 1
ATOM 618 O O . GLY A 1 83 ? 14.300 -6.867 -9.258 1.00 97.75 83 GLY A O 1
ATOM 619 N N . PRO A 1 84 ? 14.422 -8.585 -7.805 1.00 97.00 84 PRO A N 1
ATOM 620 C CA . PRO A 1 84 ? 15.130 -7.830 -6.767 1.00 97.00 84 PRO A CA 1
ATOM 621 C C . PRO A 1 84 ? 16.551 -7.426 -7.194 1.00 97.00 84 PRO A C 1
ATOM 623 O O . PRO A 1 84 ? 17.138 -6.509 -6.625 1.00 97.00 84 PRO A O 1
ATOM 626 N N . TYR A 1 85 ? 17.096 -8.041 -8.245 1.00 97.12 85 TYR A N 1
ATOM 627 C CA . TYR A 1 85 ? 18.443 -7.769 -8.744 1.00 97.12 85 TYR A CA 1
ATOM 628 C C . TYR A 1 85 ? 18.501 -6.603 -9.740 1.00 97.12 85 TYR A C 1
ATOM 630 O O . TYR A 1 85 ? 19.575 -6.285 -10.252 1.00 97.12 85 TYR A O 1
ATOM 638 N N . ILE A 1 86 ? 17.369 -5.942 -10.015 1.00 97.38 86 ILE A N 1
ATOM 639 C CA . ILE A 1 86 ? 17.235 -4.916 -11.059 1.00 97.38 86 ILE A CA 1
ATOM 640 C C . ILE A 1 86 ? 18.290 -3.803 -10.986 1.00 97.38 86 ILE A C 1
ATOM 642 O O . ILE A 1 86 ? 18.732 -3.323 -12.026 1.00 97.38 86 ILE A O 1
ATOM 646 N N . LYS A 1 87 ? 18.747 -3.418 -9.786 1.00 94.44 87 LYS A N 1
ATOM 647 C CA . LYS A 1 87 ? 19.820 -2.424 -9.602 1.00 94.44 87 LYS A CA 1
ATOM 648 C C . LYS A 1 87 ? 21.085 -2.812 -10.373 1.00 94.44 87 LYS A C 1
ATOM 650 O O . LYS A 1 87 ? 21.621 -1.993 -11.113 1.00 94.44 87 LYS A O 1
ATOM 655 N N . TRP A 1 88 ? 21.527 -4.059 -10.228 1.00 96.38 88 TRP A N 1
ATOM 656 C CA . TRP A 1 88 ? 22.746 -4.566 -10.856 1.00 96.38 88 TRP A CA 1
ATOM 657 C C . TRP A 1 88 ? 22.581 -4.717 -12.364 1.00 96.38 88 TRP A C 1
ATOM 659 O O . TRP A 1 88 ? 23.472 -4.352 -13.127 1.00 96.38 88 TRP A O 1
ATOM 669 N N . PHE A 1 89 ? 21.416 -5.192 -12.807 1.00 98.06 89 PHE A N 1
ATOM 670 C CA . PHE A 1 89 ? 21.111 -5.284 -14.232 1.00 98.06 89 PHE A CA 1
ATOM 671 C C . PHE A 1 89 ? 21.082 -3.903 -14.888 1.00 98.06 89 PHE A C 1
ATOM 673 O O . PHE A 1 89 ? 21.714 -3.715 -15.926 1.00 98.06 89 PHE A O 1
ATOM 680 N N . LEU A 1 90 ? 20.430 -2.918 -14.267 1.00 97.25 90 LEU A N 1
ATOM 681 C CA . LEU A 1 90 ? 20.434 -1.543 -14.758 1.00 97.25 90 LEU A CA 1
ATOM 682 C C . LEU A 1 90 ? 21.857 -0.969 -14.805 1.00 97.25 90 LEU A C 1
ATOM 684 O O . LEU A 1 90 ? 22.228 -0.371 -15.807 1.00 97.25 90 LEU A O 1
ATOM 688 N N . GLU A 1 91 ? 22.661 -1.170 -13.758 1.00 96.75 91 GLU A N 1
ATOM 689 C CA . GLU A 1 91 ? 24.037 -0.663 -13.700 1.00 96.75 91 GLU A CA 1
ATOM 690 C C . GLU A 1 91 ? 24.917 -1.240 -14.817 1.00 96.75 91 GLU A C 1
ATOM 692 O O . GLU A 1 91 ? 25.683 -0.510 -15.442 1.00 96.75 91 GLU A O 1
ATOM 697 N N . LYS A 1 92 ? 24.822 -2.550 -15.073 1.00 98.06 92 LYS A N 1
ATOM 698 C CA . LYS A 1 92 ? 25.706 -3.228 -16.032 1.00 98.06 92 LYS A CA 1
ATOM 699 C C . LYS A 1 92 ? 25.229 -3.146 -17.473 1.00 98.06 92 LYS A C 1
ATOM 701 O O . LYS A 1 92 ? 26.054 -3.157 -18.380 1.00 98.06 92 LYS A O 1
ATOM 706 N N . THR A 1 93 ? 23.920 -3.099 -17.692 1.00 97.38 93 THR A N 1
ATOM 707 C CA . THR A 1 93 ? 23.337 -3.197 -19.038 1.00 97.38 93 THR A CA 1
ATOM 708 C C . THR A 1 93 ? 22.754 -1.867 -19.525 1.00 97.38 93 THR A C 1
ATOM 710 O O . THR A 1 93 ? 22.584 -1.668 -20.729 1.00 97.38 93 THR A O 1
ATOM 713 N N . GLY A 1 94 ? 22.487 -0.924 -18.616 1.00 97.88 94 GLY A N 1
ATOM 714 C CA . GLY A 1 94 ? 21.792 0.323 -18.922 1.00 97.88 94 GLY A CA 1
ATOM 715 C C . GLY A 1 94 ? 20.345 0.100 -19.368 1.00 97.88 94 GLY A C 1
ATOM 716 O O . GLY A 1 94 ? 19.851 -1.024 -19.456 1.00 97.88 94 GLY A O 1
ATOM 717 N N . HIS A 1 95 ? 19.640 1.185 -19.689 1.00 98.25 95 HIS A N 1
ATOM 718 C CA . HIS A 1 95 ? 18.249 1.110 -20.151 1.00 98.25 95 HIS A CA 1
ATOM 719 C C . HIS A 1 95 ? 18.100 0.318 -21.457 1.00 98.25 95 HIS A C 1
ATOM 721 O O . HIS A 1 95 ? 17.191 -0.499 -21.583 1.00 98.25 95 HIS A O 1
ATOM 727 N N . THR A 1 96 ? 19.019 0.507 -22.409 1.00 97.88 96 THR A N 1
ATOM 728 C CA . THR A 1 96 ? 19.027 -0.251 -23.670 1.00 97.88 96 THR A CA 1
ATOM 729 C C . THR A 1 96 ? 19.219 -1.741 -23.421 1.00 97.88 96 THR A C 1
ATOM 731 O O . THR A 1 96 ? 18.509 -2.558 -23.999 1.00 97.88 96 THR A O 1
ATOM 734 N N . GLY A 1 97 ? 20.148 -2.110 -22.538 1.00 97.94 97 GLY A N 1
ATOM 735 C CA . GLY A 1 97 ? 20.389 -3.505 -22.209 1.00 97.94 97 GLY A CA 1
ATOM 736 C C . GLY A 1 97 ? 19.202 -4.157 -21.505 1.00 97.94 97 GLY A C 1
ATOM 737 O O . GLY A 1 97 ? 18.823 -5.256 -21.899 1.00 97.94 97 GLY A O 1
ATOM 738 N N . LEU A 1 98 ? 18.546 -3.460 -20.568 1.00 97.75 98 LEU A N 1
ATOM 739 C CA . LEU A 1 98 ? 17.314 -3.945 -19.934 1.00 97.75 98 LEU A CA 1
ATOM 740 C C . LEU A 1 98 ? 16.203 -4.237 -20.949 1.00 97.75 98 LEU A C 1
ATOM 742 O O . LEU A 1 98 ? 15.542 -5.265 -20.845 1.00 97.75 98 LEU A O 1
ATOM 746 N N . ASN A 1 99 ? 16.005 -3.366 -21.943 1.00 98.06 99 ASN A N 1
ATOM 747 C CA . ASN A 1 99 ? 15.042 -3.628 -23.013 1.00 98.06 99 ASN A CA 1
ATOM 748 C C . ASN A 1 99 ? 15.475 -4.823 -23.888 1.00 98.06 99 ASN A C 1
ATOM 750 O O . ASN A 1 99 ? 14.672 -5.715 -24.169 1.00 98.06 99 ASN A O 1
ATOM 754 N N . ASN A 1 100 ? 16.761 -4.886 -24.249 1.00 98.31 100 ASN A N 1
ATOM 755 C CA . ASN A 1 100 ? 17.328 -5.953 -25.077 1.00 98.31 100 ASN A CA 1
ATOM 756 C C . ASN A 1 100 ? 17.294 -7.335 -24.412 1.00 98.31 100 ASN A C 1
ATOM 758 O O . ASN A 1 100 ? 17.285 -8.337 -25.125 1.00 98.31 100 ASN A O 1
ATOM 762 N N . MET A 1 101 ? 17.228 -7.424 -23.078 1.00 98.00 101 MET A N 1
ATOM 763 C CA . MET A 1 101 ? 17.053 -8.705 -22.375 1.00 98.00 101 MET A CA 1
ATOM 764 C C . MET A 1 101 ? 15.807 -9.465 -22.839 1.00 98.00 101 MET A C 1
ATOM 766 O O . MET A 1 101 ? 15.777 -10.691 -22.777 1.00 98.00 101 MET A O 1
ATOM 770 N N . LEU A 1 102 ? 14.795 -8.747 -23.329 1.00 98.31 102 LEU A N 1
ATOM 771 C CA . LEU A 1 102 ? 13.570 -9.339 -23.843 1.00 98.31 102 LEU A CA 1
ATOM 772 C C . LEU A 1 102 ? 13.567 -9.500 -25.364 1.00 98.31 102 LEU A C 1
ATOM 774 O O . LEU A 1 102 ? 12.555 -9.929 -25.900 1.00 98.31 102 LEU A O 1
ATOM 778 N N . ALA A 1 103 ? 14.649 -9.190 -26.087 1.00 97.69 103 ALA A N 1
ATOM 779 C CA . ALA A 1 103 ? 14.669 -9.187 -27.557 1.00 97.69 103 ALA A CA 1
ATOM 780 C C . ALA A 1 103 ? 14.206 -10.517 -28.185 1.00 97.69 103 ALA A C 1
ATOM 782 O O . ALA A 1 103 ? 13.491 -10.492 -29.182 1.00 97.69 103 ALA A O 1
ATOM 783 N N . ALA A 1 104 ? 14.552 -11.652 -27.568 1.00 97.81 104 ALA A N 1
ATOM 784 C CA . ALA A 1 104 ? 14.194 -12.994 -28.038 1.00 97.81 104 ALA A CA 1
ATOM 785 C C . ALA A 1 104 ? 12.769 -13.453 -27.664 1.00 97.81 104 ALA A C 1
ATOM 787 O O . ALA A 1 104 ? 12.352 -14.528 -28.085 1.00 97.81 104 ALA A O 1
ATOM 788 N N . TYR A 1 105 ? 12.033 -12.672 -26.871 1.00 98.19 105 TYR A N 1
ATOM 789 C CA . TYR A 1 105 ? 10.715 -13.037 -26.351 1.00 98.19 105 TYR A CA 1
ATOM 790 C C . TYR A 1 105 ? 9.642 -12.156 -26.978 1.00 98.19 105 TYR A C 1
ATOM 792 O O . TYR A 1 105 ? 9.796 -10.938 -27.012 1.00 98.19 105 TYR A O 1
ATOM 800 N N . GLU A 1 106 ? 8.543 -12.735 -27.454 1.00 98.00 106 GLU A N 1
ATOM 801 C CA . GLU A 1 106 ? 7.398 -11.944 -27.927 1.00 98.00 106 GLU A CA 1
ATOM 802 C C . GLU A 1 106 ? 6.727 -11.198 -26.769 1.00 98.00 106 GLU A C 1
ATOM 804 O O . GLU A 1 106 ? 6.377 -10.024 -26.897 1.00 98.00 106 GLU A O 1
ATOM 809 N N . ASP A 1 107 ? 6.623 -11.857 -25.613 1.00 98.56 107 ASP A N 1
ATOM 810 C CA . ASP A 1 107 ? 6.068 -11.277 -24.399 1.00 98.56 107 ASP A CA 1
ATOM 811 C C . ASP A 1 107 ? 6.996 -10.198 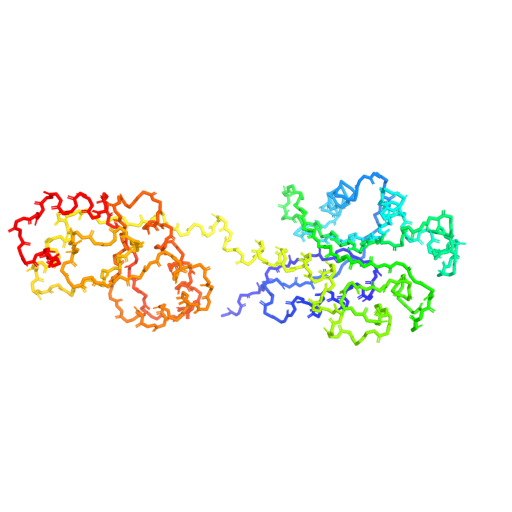-23.818 1.00 98.56 107 ASP A C 1
ATOM 813 O O . ASP A 1 107 ? 8.115 -10.465 -23.371 1.00 98.56 107 ASP A O 1
ATOM 817 N N . LYS A 1 108 ? 6.506 -8.956 -23.830 1.00 98.56 108 LYS A N 1
ATOM 818 C CA . LYS A 1 108 ? 7.163 -7.792 -23.217 1.00 98.56 108 LYS A CA 1
ATOM 819 C C . LYS A 1 108 ? 6.509 -7.375 -21.905 1.00 98.56 108 LYS A C 1
ATOM 821 O O . LYS A 1 108 ? 6.874 -6.329 -21.365 1.00 98.56 108 LYS A O 1
ATOM 826 N N . SER A 1 109 ? 5.519 -8.127 -21.428 1.00 98.81 109 SER A N 1
ATOM 827 C CA . SER A 1 109 ? 4.812 -7.805 -20.198 1.00 98.81 109 SER A CA 1
ATOM 828 C C . SER A 1 109 ? 5.731 -7.952 -18.987 1.00 98.81 109 SER A C 1
ATOM 830 O O . SER A 1 109 ? 6.638 -8.790 -18.918 1.00 98.81 109 SER A O 1
ATOM 832 N N . ALA A 1 110 ? 5.525 -7.059 -18.036 1.00 98.81 110 ALA A N 1
ATOM 833 C CA . ALA A 1 110 ? 6.304 -6.961 -16.823 1.00 98.81 110 ALA A CA 1
ATOM 834 C C . ALA A 1 110 ? 5.447 -6.357 -15.718 1.00 98.81 110 ALA A C 1
ATOM 836 O O . ALA A 1 110 ? 4.380 -5.794 -15.960 1.00 98.81 110 ALA A O 1
ATOM 837 N N . TYR A 1 111 ? 5.945 -6.413 -14.494 1.00 98.75 111 TYR A N 1
ATOM 838 C CA . TYR A 1 111 ? 5.370 -5.653 -13.403 1.00 98.75 111 TYR A CA 1
ATOM 839 C C . TYR A 1 111 ? 6.456 -5.000 -12.559 1.00 98.75 111 TYR A C 1
ATOM 841 O O . TYR A 1 111 ? 7.519 -5.563 -12.286 1.00 98.75 111 TYR A O 1
ATOM 849 N N . ALA A 1 112 ? 6.164 -3.779 -12.135 1.00 98.44 112 ALA A N 1
ATOM 850 C CA . ALA A 1 112 ? 6.898 -3.110 -11.082 1.00 98.44 112 ALA A CA 1
ATOM 851 C C . ALA A 1 112 ? 6.357 -3.574 -9.729 1.00 98.44 112 ALA A C 1
ATOM 853 O O . ALA A 1 112 ? 5.141 -3.604 -9.540 1.00 98.44 112 ALA A O 1
ATOM 854 N N . GLN A 1 113 ? 7.236 -3.886 -8.779 1.00 98.25 113 GLN A N 1
ATOM 855 C CA . GLN A 1 113 ? 6.855 -4.313 -7.435 1.00 98.25 113 GLN A CA 1
ATOM 856 C C . GLN A 1 113 ? 7.584 -3.490 -6.379 1.00 98.25 113 GLN A C 1
ATOM 858 O O . GLN A 1 113 ? 8.795 -3.286 -6.450 1.00 98.25 113 GLN A O 1
ATOM 863 N N . CYS A 1 114 ? 6.841 -3.025 -5.382 1.00 97.38 114 CYS A N 1
ATOM 864 C CA . CYS A 1 114 ? 7.377 -2.437 -4.164 1.00 97.38 114 CYS A CA 1
ATOM 865 C C . CYS A 1 114 ? 6.970 -3.329 -2.997 1.00 97.38 114 CYS A C 1
ATOM 867 O O . CYS A 1 114 ? 5.806 -3.723 -2.904 1.00 97.38 114 CYS A O 1
ATOM 869 N N . ILE A 1 115 ? 7.923 -3.637 -2.123 1.00 97.88 115 ILE A N 1
ATOM 870 C CA . ILE A 1 115 ? 7.658 -4.302 -0.854 1.00 97.88 115 ILE A CA 1
ATOM 871 C C . ILE A 1 115 ? 8.143 -3.390 0.260 1.00 97.88 115 ILE A C 1
ATOM 873 O O . ILE A 1 115 ? 9.341 -3.122 0.373 1.00 97.88 115 ILE A O 1
ATOM 877 N N . PHE A 1 116 ? 7.212 -2.954 1.101 1.00 98.06 116 PHE A N 1
ATOM 878 C CA . PHE A 1 116 ? 7.548 -2.423 2.412 1.00 98.06 116 PHE A CA 1
ATOM 879 C C . PHE A 1 116 ? 7.551 -3.560 3.419 1.00 98.06 116 PHE A C 1
ATOM 881 O O . PHE A 1 116 ? 6.594 -4.328 3.483 1.00 98.06 116 PHE A O 1
ATOM 888 N N . ALA A 1 117 ? 8.604 -3.650 4.223 1.00 97.62 117 ALA A N 1
ATOM 889 C CA . ALA A 1 117 ? 8.607 -4.501 5.400 1.00 97.62 117 ALA A CA 1
ATOM 890 C C . ALA A 1 117 ? 8.664 -3.626 6.652 1.00 97.62 117 ALA A C 1
ATOM 892 O O . ALA A 1 117 ? 9.519 -2.749 6.773 1.00 97.62 117 ALA A O 1
ATOM 893 N N . TYR A 1 118 ? 7.731 -3.862 7.566 1.00 97.06 118 TYR A N 1
ATOM 894 C CA . TYR A 1 118 ? 7.539 -3.090 8.787 1.00 97.06 118 TYR A CA 1
ATOM 895 C C . TYR A 1 118 ? 7.613 -4.009 9.997 1.00 97.06 118 TYR A C 1
ATOM 897 O O . TYR A 1 118 ? 6.999 -5.075 10.002 1.00 97.06 118 TYR A O 1
ATOM 905 N N . ALA A 1 119 ? 8.323 -3.575 11.031 1.00 95.31 119 ALA A N 1
ATOM 906 C CA . ALA A 1 119 ? 8.334 -4.246 12.319 1.00 95.31 119 ALA A CA 1
ATOM 907 C C . ALA A 1 119 ? 8.134 -3.219 13.444 1.00 95.31 119 ALA A C 1
ATOM 909 O O . ALA A 1 119 ? 8.907 -2.256 13.540 1.00 95.31 119 ALA A O 1
ATOM 910 N N . PRO A 1 120 ? 7.134 -3.411 14.324 1.00 92.31 120 PRO A N 1
ATOM 911 C CA . PRO A 1 120 ? 7.125 -2.776 15.635 1.00 92.31 120 PRO A CA 1
ATOM 912 C C . PRO A 1 120 ? 8.386 -3.143 16.431 1.00 92.31 120 PRO A C 1
ATOM 914 O O . PRO A 1 120 ? 9.033 -4.158 16.165 1.00 92.31 120 PRO A O 1
ATOM 917 N N . ALA A 1 121 ? 8.718 -2.341 17.444 1.00 89.31 121 ALA A N 1
ATOM 918 C CA . ALA A 1 121 ? 9.870 -2.612 18.299 1.00 89.31 121 ALA A CA 1
ATOM 919 C C . ALA A 1 121 ? 9.775 -4.020 18.924 1.00 89.31 121 ALA A C 1
ATOM 921 O O . ALA A 1 121 ? 8.839 -4.312 19.665 1.00 89.31 121 ALA A O 1
ATOM 922 N N . GLY A 1 122 ? 10.746 -4.885 18.615 1.00 85.19 122 GLY A N 1
ATOM 923 C CA . GLY A 1 122 ? 10.824 -6.251 19.145 1.00 85.19 122 GLY A CA 1
ATOM 924 C C . GLY A 1 122 ? 9.846 -7.266 18.536 1.00 85.19 122 GLY A C 1
ATOM 925 O O . GLY A 1 122 ? 9.755 -8.373 19.059 1.00 85.19 122 GLY A O 1
ATOM 926 N N . ALA A 1 123 ? 9.128 -6.923 17.463 1.00 91.31 123 ALA A N 1
ATOM 927 C CA . ALA A 1 123 ? 8.174 -7.813 16.800 1.00 91.31 123 ALA A CA 1
ATOM 928 C C . ALA A 1 123 ? 8.682 -8.327 15.442 1.00 91.31 123 ALA A C 1
ATOM 930 O O . ALA A 1 123 ? 9.630 -7.797 14.861 1.00 91.31 123 ALA A O 1
ATOM 931 N N . GLU A 1 124 ? 8.028 -9.371 14.930 1.00 91.50 124 GLU A N 1
ATOM 932 C CA . GLU A 1 124 ? 8.346 -9.961 13.629 1.00 91.50 124 GLU A CA 1
ATOM 933 C C . GLU A 1 124 ? 7.927 -9.051 12.454 1.00 91.50 124 GLU A C 1
ATOM 935 O O . GLU A 1 124 ? 6.843 -8.458 12.498 1.00 91.50 124 GLU A O 1
ATOM 940 N N . PRO A 1 125 ? 8.746 -8.946 11.385 1.00 95.06 125 PRO A N 1
ATOM 941 C CA . PRO A 1 125 ? 8.412 -8.135 10.222 1.00 95.06 125 PRO A CA 1
ATOM 942 C C . PRO A 1 125 ? 7.177 -8.621 9.457 1.00 95.06 125 PRO A C 1
ATOM 944 O O . PRO A 1 125 ? 7.064 -9.785 9.067 1.00 95.06 125 PRO A O 1
ATOM 947 N N . GLN A 1 126 ? 6.301 -7.677 9.134 1.00 95.81 126 GLN A N 1
ATOM 948 C CA . GLN A 1 126 ? 5.176 -7.844 8.220 1.00 95.81 126 GLN A CA 1
ATOM 949 C C . GLN A 1 126 ? 5.496 -7.184 6.879 1.00 95.81 126 GLN A C 1
ATOM 951 O O . GLN A 1 126 ? 6.199 -6.175 6.841 1.00 95.81 126 GLN A O 1
ATOM 956 N N . VAL A 1 127 ? 4.984 -7.745 5.780 1.00 95.56 127 VAL A N 1
ATOM 957 C CA . VAL A 1 127 ? 5.229 -7.242 4.419 1.00 95.56 127 VAL A CA 1
ATOM 958 C C . VAL A 1 127 ? 3.966 -6.687 3.783 1.00 95.56 127 VAL A C 1
ATOM 960 O O . VAL A 1 127 ? 2.889 -7.260 3.920 1.00 95.56 127 VAL A O 1
ATOM 963 N N . PHE A 1 128 ? 4.138 -5.604 3.036 1.00 97.06 128 PHE A N 1
ATOM 964 C CA . PHE A 1 128 ? 3.098 -4.898 2.301 1.00 97.06 128 PHE A CA 1
ATOM 965 C C . PHE A 1 128 ? 3.562 -4.763 0.861 1.00 97.06 128 PHE A C 1
ATOM 967 O O . PHE A 1 128 ? 4.610 -4.171 0.593 1.00 97.06 128 PHE A O 1
ATOM 974 N N . ILE A 1 129 ? 2.812 -5.367 -0.055 1.00 95.94 129 ILE A N 1
ATOM 975 C CA . ILE A 1 129 ? 3.222 -5.538 -1.445 1.00 95.94 129 ILE A CA 1
ATOM 976 C C . ILE A 1 129 ? 2.305 -4.703 -2.323 1.00 95.94 129 ILE A C 1
ATOM 978 O O . ILE A 1 129 ? 1.085 -4.811 -2.248 1.00 95.94 129 ILE A O 1
ATOM 982 N N . GLY A 1 130 ? 2.905 -3.898 -3.187 1.00 96.56 130 GLY A N 1
ATOM 983 C CA . GLY A 1 130 ? 2.204 -3.190 -4.242 1.00 96.56 130 GLY A CA 1
ATOM 984 C C . GLY A 1 130 ? 2.813 -3.541 -5.584 1.00 96.56 130 GLY A C 1
ATOM 985 O O . GLY A 1 130 ? 4.036 -3.578 -5.733 1.00 96.56 130 GLY A O 1
ATOM 986 N N . GLN A 1 131 ? 1.957 -3.792 -6.569 1.00 97.50 131 GLN A N 1
ATOM 987 C CA . GLN A 1 131 ? 2.367 -4.143 -7.923 1.00 97.50 131 GLN A CA 1
ATOM 988 C C . GLN A 1 131 ? 1.690 -3.244 -8.955 1.00 97.50 131 GLN A C 1
ATOM 990 O O . GLN A 1 131 ? 0.578 -2.744 -8.768 1.00 97.50 131 GLN A O 1
ATOM 995 N N . THR A 1 132 ? 2.375 -3.001 -10.064 1.00 98.38 132 THR A N 1
ATOM 996 C CA . THR A 1 132 ? 1.799 -2.331 -11.234 1.00 98.38 132 THR A CA 1
ATOM 997 C C . THR A 1 132 ? 2.164 -3.122 -12.474 1.00 98.38 132 THR A C 1
ATOM 999 O O . THR A 1 132 ? 3.358 -3.195 -12.770 1.00 98.38 132 THR A O 1
ATOM 1002 N N . PRO A 1 133 ? 1.181 -3.721 -13.165 1.00 98.56 133 PRO A N 1
ATOM 1003 C CA . PRO A 1 133 ? 1.430 -4.389 -14.430 1.00 98.56 133 PRO A CA 1
ATOM 1004 C C . PRO A 1 133 ? 1.708 -3.356 -15.529 1.00 98.56 133 PRO A C 1
ATOM 1006 O O . PRO A 1 133 ? 1.349 -2.177 -15.421 1.00 98.56 133 PRO A O 1
ATOM 1009 N N . GLY A 1 134 ? 2.433 -3.790 -16.546 1.00 98.56 134 GLY A N 1
ATOM 1010 C CA . GLY A 1 134 ? 2.874 -2.958 -17.647 1.00 98.56 134 GLY A CA 1
ATOM 1011 C C . GLY A 1 134 ? 3.701 -3.751 -18.643 1.00 98.56 134 GLY A C 1
ATOM 1012 O O . GLY A 1 134 ? 3.661 -4.982 -18.707 1.00 98.56 134 GLY A O 1
ATOM 1013 N N . LYS A 1 135 ? 4.514 -3.030 -19.406 1.00 98.69 135 LYS A N 1
ATOM 1014 C CA . LYS A 1 135 ? 5.404 -3.604 -20.414 1.00 98.69 135 LYS A CA 1
ATOM 1015 C C . LYS A 1 135 ? 6.748 -2.896 -20.458 1.00 98.69 135 LYS A C 1
ATOM 1017 O O . LYS A 1 135 ? 6.864 -1.710 -20.139 1.00 98.69 135 LYS A O 1
ATOM 1022 N N . ILE A 1 136 ? 7.758 -3.639 -20.892 1.00 98.75 136 ILE A N 1
ATOM 1023 C CA . ILE A 1 136 ? 9.096 -3.114 -21.137 1.00 98.75 136 ILE A CA 1
ATOM 1024 C C . ILE A 1 136 ? 9.177 -2.548 -22.547 1.00 98.75 136 ILE A C 1
ATOM 1026 O O . ILE A 1 136 ? 8.854 -3.214 -23.529 1.00 98.75 136 ILE A O 1
ATOM 1030 N N . VAL A 1 137 ? 9.633 -1.305 -22.643 1.00 98.56 137 VAL A N 1
ATOM 1031 C CA . VAL A 1 137 ? 9.693 -0.528 -23.884 1.00 98.56 137 VAL A CA 1
ATOM 1032 C C . VAL A 1 137 ? 11.072 0.108 -24.062 1.00 98.56 137 VAL A C 1
ATOM 1034 O O . VAL A 1 137 ? 11.825 0.211 -23.088 1.00 98.56 137 VAL A O 1
ATOM 1037 N N . PRO A 1 138 ? 11.444 0.522 -25.288 1.00 98.38 138 PRO A N 1
ATOM 1038 C CA . PRO A 1 138 ? 12.626 1.348 -25.488 1.00 98.38 138 PRO A CA 1
ATOM 1039 C C . PRO A 1 138 ? 12.558 2.600 -24.613 1.00 98.38 138 PRO A C 1
ATOM 1041 O O . PRO A 1 138 ? 11.480 3.175 -24.443 1.00 98.38 138 PRO A O 1
ATOM 1044 N N . ALA A 1 139 ? 13.708 2.995 -24.069 1.00 98.25 139 ALA A N 1
ATOM 1045 C CA . ALA A 1 139 ? 13.797 4.053 -23.074 1.00 98.25 139 ALA A CA 1
ATOM 1046 C C . ALA A 1 139 ? 13.236 5.387 -23.593 1.00 98.25 139 ALA A C 1
ATOM 1048 O O . ALA A 1 139 ? 13.651 5.853 -24.656 1.00 98.25 139 ALA A O 1
ATOM 1049 N N . ARG A 1 140 ? 12.338 6.017 -22.830 1.00 98.38 140 ARG A N 1
ATOM 1050 C CA . ARG A 1 140 ? 11.821 7.370 -23.097 1.00 98.38 140 ARG A CA 1
ATOM 1051 C C . ARG A 1 140 ? 11.795 8.206 -21.818 1.00 98.38 140 ARG A C 1
ATOM 1053 O O . ARG A 1 140 ? 11.742 7.662 -20.722 1.00 98.38 140 ARG A O 1
ATOM 1060 N N . GLY A 1 141 ? 11.845 9.529 -21.956 1.00 97.25 141 GLY A N 1
ATOM 1061 C CA . GLY A 1 141 ? 11.880 10.457 -20.821 1.00 97.25 141 GLY A CA 1
ATOM 1062 C C . GLY A 1 141 ? 13.236 10.542 -20.090 1.00 97.25 141 GLY A C 1
ATOM 1063 O O . GLY A 1 141 ? 14.247 10.015 -20.562 1.00 97.25 141 GLY A O 1
ATOM 1064 N N . PRO A 1 142 ? 13.293 11.253 -18.947 1.00 94.50 142 PRO A N 1
ATOM 1065 C CA . PRO A 1 142 ? 14.519 11.474 -18.181 1.00 94.50 142 PRO A CA 1
ATOM 1066 C C . PRO A 1 142 ? 15.082 10.201 -17.531 1.00 94.50 142 PRO A C 1
ATOM 1068 O O . PRO A 1 142 ? 14.388 9.480 -16.823 1.00 94.50 142 PRO A O 1
ATOM 1071 N N . THR A 1 143 ? 16.391 9.978 -17.655 1.00 91.31 143 THR A N 1
ATOM 1072 C CA . THR A 1 143 ? 17.098 8.798 -17.112 1.00 91.31 143 THR A CA 1
ATOM 1073 C C . THR A 1 143 ? 17.583 8.962 -15.667 1.00 91.31 143 THR A C 1
ATOM 1075 O O . THR A 1 143 ? 18.444 8.221 -15.196 1.00 91.31 143 THR A O 1
ATOM 1078 N N . THR A 1 144 ? 17.043 9.936 -14.934 1.00 86.75 144 THR A N 1
ATOM 1079 C CA . THR A 1 144 ? 17.543 10.347 -13.612 1.00 86.75 144 THR A CA 1
ATOM 1080 C C . THR A 1 144 ? 17.056 9.468 -12.459 1.00 86.75 144 THR A C 1
ATOM 1082 O O . THR A 1 144 ? 17.570 9.594 -11.345 1.00 86.75 144 THR A O 1
ATOM 1085 N N . PHE A 1 145 ? 16.090 8.571 -12.696 1.00 86.44 145 PHE A N 1
ATOM 1086 C CA . PHE A 1 145 ? 15.540 7.708 -11.654 1.00 86.44 145 PHE A CA 1
ATOM 1087 C C . PHE A 1 145 ? 15.342 6.259 -12.110 1.00 86.44 145 PHE A C 1
ATOM 1089 O O . PHE A 1 145 ? 14.297 5.871 -12.622 1.00 86.44 145 PHE A O 1
ATOM 1096 N N . GLY A 1 146 ? 16.362 5.435 -11.863 1.00 92.50 146 GLY A N 1
ATOM 1097 C CA . GLY A 1 146 ? 16.269 3.985 -12.007 1.00 92.50 146 GLY A CA 1
ATOM 1098 C C . GLY A 1 146 ? 15.868 3.542 -13.415 1.00 92.50 146 GLY A C 1
ATOM 1099 O O . GLY A 1 146 ? 16.374 4.049 -14.413 1.00 92.50 146 GLY A O 1
ATOM 1100 N N . TRP A 1 147 ? 14.976 2.561 -13.476 1.00 97.00 147 TRP A N 1
ATOM 1101 C CA . TRP A 1 147 ? 14.495 1.918 -14.700 1.00 97.00 147 TRP A CA 1
ATOM 1102 C C . TRP A 1 147 ? 13.177 2.515 -15.215 1.00 97.00 147 TRP A C 1
ATOM 1104 O O . TRP A 1 147 ? 12.625 2.008 -16.188 1.00 97.00 147 TRP A O 1
ATOM 1114 N N . ASP A 1 148 ? 12.691 3.608 -14.620 1.00 96.88 148 ASP A N 1
ATOM 1115 C CA . ASP A 1 148 ? 11.461 4.292 -15.036 1.00 96.88 148 ASP A CA 1
ATOM 1116 C C . ASP A 1 148 ? 11.360 4.542 -16.560 1.00 96.88 148 ASP A C 1
ATOM 1118 O O . ASP A 1 148 ? 10.270 4.347 -17.101 1.00 96.88 148 ASP A O 1
ATOM 1122 N N . PRO A 1 149 ? 12.448 4.890 -17.289 1.00 98.38 149 PRO A N 1
ATOM 1123 C CA . PRO A 1 149 ? 12.383 5.106 -18.736 1.00 98.38 149 PRO A CA 1
ATOM 1124 C C . PRO A 1 149 ? 11.983 3.890 -19.566 1.00 98.38 149 PRO A C 1
ATOM 1126 O O . PRO A 1 149 ? 11.573 4.060 -20.707 1.00 98.38 149 PRO A O 1
ATOM 1129 N N . VAL A 1 150 ? 12.151 2.669 -19.053 1.00 98.62 150 VAL A N 1
ATOM 1130 C CA . VAL A 1 150 ? 11.885 1.437 -19.818 1.00 98.62 150 VAL A CA 1
ATOM 1131 C C . VAL A 1 150 ? 10.584 0.756 -19.422 1.00 98.62 150 VAL A C 1
ATOM 1133 O O . VAL A 1 150 ? 10.259 -0.278 -19.993 1.00 98.62 150 VAL A O 1
ATOM 1136 N N . PHE A 1 151 ? 9.833 1.306 -18.468 1.00 98.69 151 PHE A N 1
ATOM 1137 C CA . PHE A 1 151 ? 8.586 0.715 -17.991 1.00 98.69 151 PHE A CA 1
ATOM 1138 C C . PHE A 1 151 ? 7.391 1.599 -18.347 1.00 98.69 151 PHE A C 1
ATOM 1140 O O . PHE A 1 151 ? 7.296 2.742 -17.894 1.00 98.69 151 PHE A O 1
ATOM 1147 N N . GLN A 1 152 ? 6.470 1.051 -19.140 1.00 98.69 152 GLN A N 1
ATOM 1148 C CA . GLN A 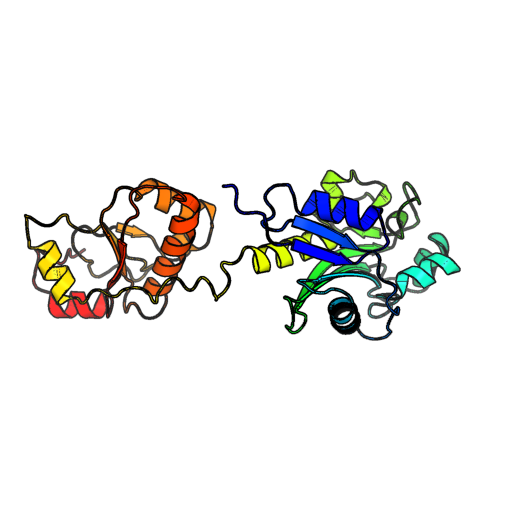1 152 ? 5.183 1.661 -19.470 1.00 98.69 152 GLN A CA 1
ATOM 1149 C C . GLN A 1 152 ? 4.078 0.915 -18.703 1.00 98.69 152 GLN A C 1
ATOM 1151 O O . GLN A 1 152 ? 3.858 -0.262 -19.000 1.00 98.69 152 GLN A O 1
ATOM 1156 N N . PRO A 1 153 ? 3.413 1.544 -17.714 1.00 98.50 153 PRO A N 1
ATOM 1157 C CA . PRO A 1 153 ? 2.316 0.918 -16.983 1.00 98.50 153 PRO A CA 1
ATOM 1158 C C . PRO A 1 153 ? 1.098 0.698 -17.888 1.00 98.50 153 PRO A C 1
ATOM 1160 O O . PRO A 1 153 ? 0.852 1.469 -18.819 1.00 98.50 153 PRO A O 1
ATOM 1163 N N . ASP A 1 154 ? 0.314 -0.335 -17.589 1.00 97.94 154 ASP A N 1
ATOM 1164 C CA . ASP A 1 154 ? -0.925 -0.609 -18.320 1.00 97.94 154 ASP A CA 1
ATOM 1165 C C . ASP A 1 154 ? -1.918 0.555 -18.198 1.00 97.94 154 ASP A C 1
ATOM 1167 O O . ASP A 1 154 ? -2.060 1.169 -17.140 1.00 97.94 154 ASP A O 1
ATOM 1171 N N . GLY A 1 155 ? -2.615 0.856 -19.297 1.00 96.56 155 GLY A N 1
ATOM 1172 C CA . GLY A 1 155 ? -3.555 1.979 -19.383 1.00 96.56 155 GLY A CA 1
ATOM 1173 C C . GLY A 1 155 ? -2.918 3.333 -19.719 1.00 96.56 155 GLY A C 1
ATOM 1174 O O . GLY A 1 155 ? -3.642 4.320 -19.824 1.00 96.56 155 GLY A O 1
ATOM 1175 N N . PHE A 1 156 ? -1.597 3.394 -19.926 1.00 96.31 156 PHE A N 1
ATOM 1176 C CA . PHE A 1 156 ? -0.876 4.620 -20.281 1.00 96.31 156 PHE A CA 1
ATOM 1177 C C . PHE A 1 156 ? 0.036 4.412 -21.496 1.00 96.31 156 PHE A C 1
ATOM 1179 O O . PHE A 1 156 ? 0.568 3.324 -21.716 1.00 96.31 156 PHE A O 1
ATOM 1186 N N . GLU A 1 157 ? 0.274 5.486 -22.256 1.00 97.38 157 GLU A N 1
ATOM 1187 C CA . GLU A 1 157 ? 1.263 5.519 -23.353 1.00 97.38 157 GLU A CA 1
ATOM 1188 C C . GLU A 1 157 ? 2.632 6.076 -22.925 1.00 97.38 157 GLU A C 1
ATOM 1190 O O . GLU A 1 157 ? 3.650 5.894 -23.601 1.00 97.38 157 GLU A O 1
ATOM 1195 N N . GLN A 1 158 ? 2.671 6.724 -21.763 1.00 98.25 158 GLN A N 1
ATOM 1196 C CA . GLN A 1 158 ? 3.877 7.279 -21.161 1.00 98.25 158 GLN A CA 1
ATOM 1197 C C . GLN A 1 158 ? 4.627 6.212 -20.364 1.00 98.25 158 GLN A C 1
ATOM 1199 O O . GLN A 1 158 ? 4.025 5.383 -19.683 1.00 98.25 158 GLN A O 1
ATOM 1204 N N . THR A 1 159 ? 5.953 6.265 -20.404 1.00 98.50 159 THR A N 1
ATOM 1205 C CA . THR A 1 159 ? 6.799 5.573 -19.423 1.00 98.50 159 THR A CA 1
ATOM 1206 C C . THR A 1 159 ? 6.704 6.262 -18.065 1.00 98.50 159 THR A C 1
ATOM 1208 O O . THR A 1 159 ? 6.362 7.442 -17.993 1.00 98.50 159 THR A O 1
ATOM 1211 N N . T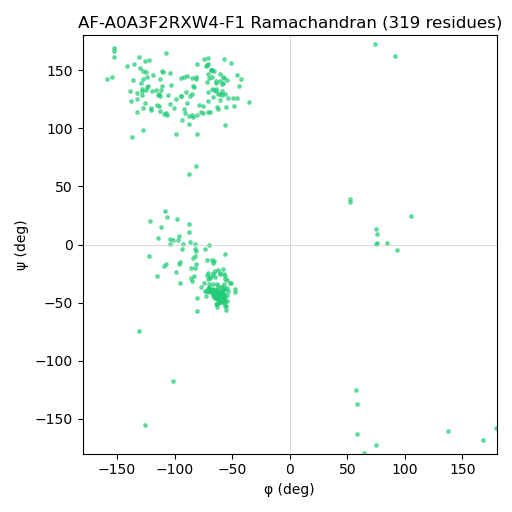YR A 1 160 ? 7.074 5.583 -16.976 1.00 97.00 160 TYR A N 1
ATOM 1212 C CA . TYR A 1 160 ? 7.137 6.237 -15.660 1.00 97.00 160 TYR A CA 1
ATOM 1213 C C . TYR A 1 160 ? 8.016 7.490 -15.642 1.00 97.00 160 TYR A C 1
ATOM 1215 O O . TYR A 1 160 ? 7.719 8.416 -14.890 1.00 97.00 160 TYR A O 1
ATOM 1223 N N . ALA A 1 161 ? 9.063 7.544 -16.469 1.00 96.69 161 ALA A N 1
ATOM 1224 C CA . ALA A 1 161 ? 9.930 8.714 -16.557 1.00 96.69 161 ALA A CA 1
ATOM 1225 C C . ALA A 1 161 ? 9.240 9.915 -17.227 1.00 96.69 161 ALA A C 1
ATOM 1227 O O . ALA A 1 161 ? 9.549 11.058 -16.907 1.00 96.69 161 ALA A O 1
ATOM 1228 N N . GLU A 1 162 ? 8.305 9.671 -18.145 1.00 96.75 162 GLU A N 1
ATOM 1229 C CA . GLU A 1 162 ? 7.534 10.709 -18.844 1.00 96.75 162 GLU A CA 1
ATOM 1230 C C . GLU A 1 162 ? 6.307 11.184 -18.052 1.00 96.75 162 GLU A C 1
ATOM 1232 O O . GLU A 1 162 ? 5.676 12.165 -18.445 1.00 96.75 162 GLU A O 1
ATOM 1237 N N . MET A 1 163 ? 5.933 10.487 -16.976 1.00 94.88 163 MET A N 1
ATOM 1238 C CA . MET A 1 163 ? 4.767 10.826 -16.163 1.00 94.88 163 MET A CA 1
ATOM 1239 C C . MET A 1 163 ? 5.068 11.946 -15.168 1.00 94.88 163 MET A C 1
ATOM 1241 O O . MET A 1 163 ? 6.104 11.966 -14.500 1.00 94.88 163 MET A O 1
ATOM 1245 N N . GLU A 1 164 ? 4.086 12.826 -14.975 1.00 90.81 164 GLU A N 1
ATOM 1246 C CA . GLU A 1 164 ? 4.080 13.746 -13.843 1.00 90.81 164 GLU A CA 1
ATOM 1247 C C . GLU A 1 164 ? 4.104 12.968 -12.523 1.00 90.81 164 GLU A C 1
ATOM 1249 O O . GLU A 1 164 ? 3.396 11.970 -12.346 1.00 90.81 164 GLU A O 1
ATOM 1254 N N . LYS A 1 165 ? 4.899 13.445 -11.557 1.00 84.56 165 LYS A N 1
ATOM 1255 C CA . LYS A 1 165 ? 5.105 12.742 -10.276 1.00 84.56 165 LYS A CA 1
ATOM 1256 C C . LYS A 1 165 ? 3.797 12.472 -9.540 1.00 84.56 165 LYS A C 1
ATOM 1258 O O . LYS A 1 165 ? 3.643 11.411 -8.946 1.00 84.56 165 LYS A O 1
ATOM 1263 N N . VAL A 1 166 ? 2.863 13.423 -9.583 1.00 81.69 166 VAL A N 1
ATOM 1264 C CA . VAL A 1 166 ? 1.549 13.296 -8.936 1.00 81.69 166 VAL A CA 1
ATOM 1265 C C . VAL A 1 166 ? 0.762 12.135 -9.544 1.00 81.69 166 VAL A C 1
ATOM 1267 O O . VAL A 1 166 ? 0.280 11.281 -8.808 1.00 81.69 166 VAL A O 1
ATOM 1270 N N . THR A 1 167 ? 0.701 12.049 -10.874 1.00 86.12 167 THR A N 1
ATOM 1271 C CA . THR A 1 167 ? 0.003 10.972 -11.589 1.00 86.12 167 THR A CA 1
ATOM 1272 C C . THR A 1 167 ? 0.668 9.619 -11.349 1.00 86.12 167 THR A C 1
ATOM 1274 O O . THR A 1 167 ? -0.009 8.648 -11.015 1.00 86.12 167 THR A O 1
ATOM 1277 N N . LYS A 1 168 ? 2.005 9.545 -11.434 1.00 88.25 168 LYS A N 1
ATOM 1278 C CA . LYS A 1 168 ? 2.759 8.320 -11.116 1.00 88.25 168 LYS A CA 1
ATOM 1279 C C . LYS A 1 168 ? 2.442 7.841 -9.696 1.00 88.25 168 LYS A C 1
ATOM 1281 O O . LYS A 1 168 ? 2.172 6.658 -9.484 1.00 88.25 168 LYS A O 1
ATOM 1286 N N . ASN A 1 169 ? 2.425 8.755 -8.729 1.00 82.25 169 ASN A N 1
ATOM 1287 C CA . ASN A 1 169 ? 2.155 8.438 -7.331 1.00 82.25 169 ASN A CA 1
ATOM 1288 C C . ASN A 1 169 ? 0.730 7.934 -7.070 1.00 82.25 169 ASN A C 1
ATOM 1290 O O . ASN A 1 169 ? 0.522 7.384 -6.004 1.00 82.25 169 ASN A O 1
ATOM 1294 N N . GLN A 1 170 ? -0.231 8.062 -7.987 1.00 84.19 170 GLN A N 1
ATOM 1295 C CA . GLN A 1 170 ? -1.579 7.499 -7.807 1.00 84.19 170 GLN A CA 1
ATOM 1296 C C . GLN A 1 170 ? -1.680 6.037 -8.254 1.00 84.19 170 GLN A C 1
ATOM 1298 O O . GLN A 1 170 ? -2.484 5.276 -7.726 1.00 84.19 170 GLN A O 1
ATOM 1303 N N . ILE A 1 171 ? -0.857 5.624 -9.222 1.00 88.62 171 ILE A N 1
ATOM 1304 C CA . ILE A 1 171 ? -0.935 4.278 -9.811 1.00 88.62 171 ILE A CA 1
ATOM 1305 C C . ILE A 1 171 ? 0.212 3.357 -9.393 1.00 88.62 171 ILE A C 1
ATOM 1307 O O . ILE A 1 171 ? 0.129 2.141 -9.585 1.00 88.62 171 ILE A O 1
ATOM 1311 N N . SER A 1 172 ? 1.295 3.927 -8.856 1.00 92.88 172 SER A N 1
ATOM 1312 C CA . SER A 1 172 ? 2.549 3.205 -8.678 1.00 92.88 172 SER A CA 1
ATOM 1313 C C . SER A 1 172 ? 2.456 2.062 -7.670 1.00 92.88 172 SER A C 1
ATOM 1315 O O . SER A 1 172 ? 1.784 2.117 -6.642 1.00 92.88 172 SER A O 1
ATOM 1317 N N . HIS A 1 173 ? 3.262 1.043 -7.933 1.00 96.06 173 HIS A N 1
ATOM 1318 C CA . HIS A 1 173 ? 3.593 -0.051 -7.031 1.00 96.06 173 HIS A CA 1
ATOM 1319 C C . HIS A 1 173 ? 3.970 0.434 -5.621 1.00 96.06 173 HIS A C 1
ATOM 1321 O O . HIS A 1 173 ? 3.517 -0.153 -4.643 1.00 96.06 173 HIS A O 1
ATOM 1327 N N . ARG A 1 174 ? 4.731 1.532 -5.498 1.00 94.81 174 ARG A N 1
ATOM 1328 C CA . ARG A 1 174 ? 5.081 2.135 -4.200 1.00 94.81 174 ARG A CA 1
ATOM 1329 C C . ARG A 1 174 ? 3.865 2.707 -3.476 1.00 94.81 174 ARG A C 1
ATOM 1331 O O . ARG A 1 174 ? 3.719 2.465 -2.283 1.00 94.81 174 ARG A O 1
ATOM 1338 N N . TYR A 1 175 ? 2.987 3.417 -4.184 1.00 93.12 175 TYR A N 1
ATOM 1339 C CA . TYR A 1 175 ? 1.743 3.929 -3.606 1.00 93.12 175 TYR A CA 1
ATOM 1340 C C . TYR A 1 175 ? 0.854 2.809 -3.088 1.00 93.12 175 TYR A C 1
ATOM 1342 O O . TYR A 1 175 ? 0.476 2.842 -1.926 1.00 93.12 175 TYR A O 1
ATOM 1350 N N . LYS A 1 176 ? 0.614 1.776 -3.899 1.00 92.31 176 LYS A N 1
ATOM 1351 C CA . LYS A 1 176 ? -0.198 0.614 -3.505 1.00 92.31 176 LYS A CA 1
ATOM 1352 C C . LYS A 1 176 ? 0.369 -0.098 -2.271 1.00 92.31 176 LYS A C 1
ATOM 1354 O O . LYS A 1 176 ? -0.371 -0.466 -1.367 1.00 92.31 176 LYS A O 1
ATOM 1359 N N . ALA A 1 177 ? 1.693 -0.249 -2.199 1.00 96.00 177 ALA A N 1
ATOM 1360 C CA . ALA A 1 177 ? 2.349 -0.852 -1.040 1.00 96.00 177 ALA A CA 1
ATOM 1361 C C . ALA A 1 177 ? 2.215 0.023 0.223 1.00 96.00 177 ALA A C 1
ATOM 1363 O O . ALA A 1 177 ? 1.948 -0.490 1.309 1.00 96.00 177 ALA A O 1
ATOM 1364 N N . LEU A 1 178 ? 2.372 1.346 0.085 1.00 93.50 178 LEU A N 1
ATOM 1365 C CA . LEU A 1 178 ? 2.195 2.294 1.189 1.00 93.50 178 LEU A CA 1
ATOM 1366 C C . LEU A 1 178 ? 0.742 2.438 1.623 1.00 93.50 178 LEU A C 1
ATOM 1368 O O . LEU A 1 178 ? 0.501 2.652 2.801 1.00 93.50 178 LEU A O 1
ATOM 1372 N N . GLU A 1 179 ? -0.213 2.344 0.708 1.00 90.06 179 GLU A N 1
ATOM 1373 C CA . GLU A 1 179 ? -1.641 2.375 1.011 1.00 90.06 179 GLU A CA 1
ATOM 1374 C C . GLU A 1 179 ? -2.031 1.131 1.820 1.00 90.06 179 GLU A C 1
ATOM 1376 O O . GLU A 1 179 ? -2.592 1.269 2.904 1.00 90.06 179 GLU A O 1
ATOM 1381 N N . SER A 1 180 ? -1.552 -0.054 1.430 1.00 88.31 180 SER A N 1
ATOM 1382 C CA . SER A 1 180 ? -1.677 -1.273 2.240 1.00 88.31 180 SER A CA 1
ATOM 1383 C C . SER A 1 180 ? -1.036 -1.140 3.635 1.00 88.31 180 SER A C 1
ATOM 1385 O O . SER A 1 180 ? -1.657 -1.494 4.643 1.00 88.31 180 SER A O 1
ATOM 1387 N N . LEU A 1 181 ? 0.176 -0.572 3.721 1.00 93.06 181 LEU A N 1
ATOM 1388 C CA . LEU A 1 181 ? 0.846 -0.283 4.995 1.00 93.06 181 LEU A CA 1
ATOM 1389 C C . LEU A 1 181 ? 0.047 0.716 5.843 1.00 93.06 181 LEU A C 1
ATOM 1391 O O . LEU A 1 181 ? -0.146 0.486 7.032 1.00 93.06 181 LEU A O 1
ATOM 1395 N N . LYS A 1 182 ? -0.423 1.821 5.256 1.00 88.81 182 LYS A N 1
ATOM 1396 C CA . LYS A 1 182 ? -1.254 2.825 5.932 1.00 88.81 182 LYS A CA 1
ATOM 1397 C C . LYS A 1 182 ? -2.499 2.177 6.495 1.00 88.81 182 LYS A C 1
ATOM 1399 O O . LYS A 1 182 ? -2.756 2.332 7.677 1.00 88.81 182 LYS A O 1
ATOM 1404 N N . THR A 1 183 ? -3.216 1.404 5.692 1.00 83.75 183 THR A N 1
ATOM 1405 C CA . THR A 1 183 ? -4.400 0.677 6.141 1.00 83.75 183 THR A CA 1
ATOM 1406 C C . THR A 1 183 ? -4.058 -0.256 7.300 1.00 83.75 183 THR A C 1
ATOM 1408 O O . THR A 1 183 ? -4.831 -0.359 8.240 1.00 83.75 183 THR A O 1
ATOM 1411 N N . HIS A 1 184 ? -2.881 -0.884 7.322 1.00 85.19 184 HIS A N 1
ATOM 1412 C CA . HIS A 1 184 ? -2.443 -1.683 8.470 1.00 85.19 184 HIS A CA 1
ATOM 1413 C C . HIS A 1 184 ? -2.077 -0.863 9.716 1.00 85.19 184 HIS A C 1
ATOM 1415 O O . HIS A 1 184 ? -2.368 -1.291 10.827 1.00 85.19 184 HIS A O 1
ATOM 1421 N N . LEU A 1 185 ? -1.435 0.292 9.549 1.00 83.75 185 LEU A N 1
ATOM 1422 C CA . LEU A 1 185 ? -0.968 1.138 10.651 1.00 83.75 185 LEU A CA 1
ATOM 1423 C C . LEU A 1 185 ? -2.054 2.066 11.218 1.00 83.75 185 LEU A C 1
ATOM 1425 O O . LEU A 1 185 ? -1.960 2.481 12.369 1.00 83.75 185 LEU A O 1
ATOM 1429 N N . ILE A 1 186 ? -3.035 2.422 10.389 1.00 74.69 186 ILE A N 1
ATOM 1430 C CA . ILE A 1 186 ? -4.193 3.273 10.702 1.00 74.69 186 ILE A CA 1
ATOM 1431 C C . ILE A 1 186 ? -5.407 2.414 11.058 1.00 74.69 186 ILE A C 1
ATOM 1433 O O . ILE A 1 186 ? -6.325 2.908 11.713 1.00 74.69 186 ILE A O 1
ATOM 1437 N N . LYS A 1 187 ? -5.400 1.110 10.724 1.00 51.75 187 LYS A N 1
ATOM 1438 C CA . LYS A 1 187 ? -6.239 0.148 11.444 1.00 51.75 187 LYS A CA 1
ATOM 1439 C C . LYS A 1 187 ? -6.053 0.452 12.928 1.00 51.75 187 LYS A C 1
ATOM 1441 O O . LYS A 1 187 ? -4.904 0.490 13.380 1.00 51.75 187 LYS A O 1
ATOM 1446 N N . PRO A 1 188 ? -7.143 0.671 13.685 1.00 41.47 188 PRO A N 1
ATOM 1447 C CA . PRO A 1 188 ? -7.051 0.638 15.128 1.00 41.47 188 PRO A CA 1
ATOM 1448 C C . PRO A 1 188 ? -6.306 -0.651 15.433 1.00 41.47 188 PRO A C 1
ATOM 1450 O O . PRO A 1 188 ? -6.719 -1.722 14.973 1.00 41.47 188 PRO A O 1
ATOM 1453 N N . SER A 1 189 ? -5.147 -0.535 16.081 1.00 38.59 189 SER A N 1
ATOM 1454 C CA . SER A 1 189 ? -4.414 -1.706 16.526 1.00 38.59 189 SER A CA 1
ATOM 1455 C C . SER A 1 189 ? -5.428 -2.642 17.181 1.00 38.59 189 SER A C 1
ATOM 1457 O O . SER A 1 189 ? -6.357 -2.184 17.844 1.00 38.59 189 SER A O 1
ATOM 1459 N N . GLU A 1 190 ? -5.267 -3.956 17.067 1.00 40.53 190 GLU A N 1
ATOM 1460 C CA . GLU A 1 190 ? -6.048 -4.870 17.916 1.00 40.53 190 GLU A CA 1
ATOM 1461 C C . GLU A 1 190 ? -5.846 -4.561 19.420 1.00 40.53 190 GLU A C 1
ATOM 1463 O O . GLU A 1 190 ? -6.566 -5.075 20.266 1.00 40.53 190 GLU A O 1
ATOM 1468 N N . GLN A 1 191 ? -4.906 -3.668 19.762 1.00 38.69 191 GLN A N 1
ATOM 1469 C CA . GLN A 1 191 ? -4.719 -3.075 21.083 1.00 38.69 191 GLN A CA 1
ATOM 1470 C C . GLN A 1 191 ? -5.641 -1.881 21.396 1.00 38.69 191 GLN A C 1
ATOM 1472 O O . GLN A 1 191 ? -5.898 -1.636 22.570 1.00 38.69 191 GLN A O 1
ATOM 1477 N N . VAL A 1 192 ? -6.233 -1.209 20.403 1.00 41.31 192 VAL A N 1
ATOM 1478 C CA . VAL A 1 192 ? -7.532 -0.535 20.558 1.00 41.31 192 VAL A CA 1
ATOM 1479 C C . VAL A 1 192 ? -8.619 -1.563 20.245 1.00 41.31 192 VAL A C 1
ATOM 1481 O O . VAL A 1 192 ? -9.447 -1.414 19.347 1.00 41.31 192 VAL A O 1
ATOM 1484 N N . MET A 1 193 ? -8.644 -2.646 21.024 1.00 41.28 193 MET A N 1
ATOM 1485 C CA . MET A 1 193 ? -9.915 -3.286 21.293 1.00 41.28 193 MET A CA 1
ATOM 1486 C C . MET A 1 193 ? -10.816 -2.205 21.889 1.00 41.28 193 MET A C 1
ATOM 1488 O O . MET A 1 193 ? -10.743 -1.881 23.076 1.00 41.28 193 MET A O 1
ATOM 1492 N N . ALA A 1 194 ? -11.725 -1.695 21.054 1.00 43.94 194 ALA A N 1
ATOM 1493 C CA . ALA A 1 194 ? -13.083 -1.470 21.503 1.00 43.94 194 ALA A CA 1
ATOM 1494 C C . ALA A 1 194 ? -13.402 -2.615 22.467 1.00 43.94 194 ALA A C 1
ATOM 1496 O O . ALA A 1 194 ? -13.230 -3.793 22.124 1.00 43.94 194 ALA A O 1
ATOM 1497 N N . SER A 1 195 ? -13.770 -2.263 23.698 1.00 49.59 195 SER A N 1
ATOM 1498 C CA . SER A 1 195 ? -14.292 -3.240 24.646 1.00 49.59 195 SER A CA 1
ATOM 1499 C C . SER A 1 195 ? -15.263 -4.162 23.899 1.00 49.59 195 SER A C 1
ATOM 1501 O O . SER A 1 195 ? -15.961 -3.666 23.007 1.00 49.59 195 SER A O 1
ATOM 1503 N N . PRO A 1 196 ? -15.298 -5.476 24.198 1.00 57.31 196 PRO A N 1
ATOM 1504 C CA . PRO A 1 196 ? -16.232 -6.383 23.536 1.00 57.31 196 PRO A CA 1
ATOM 1505 C C . PRO A 1 196 ? -17.613 -5.720 23.467 1.00 57.31 196 PRO A C 1
ATOM 1507 O O . PRO A 1 196 ? -17.996 -5.072 24.453 1.00 57.31 196 PRO A O 1
ATOM 1510 N N . PRO A 1 197 ? -18.315 -5.799 22.315 1.00 68.50 197 PRO A N 1
ATOM 1511 C CA . PRO A 1 197 ? -19.558 -5.069 22.119 1.00 68.50 197 PRO A CA 1
ATOM 1512 C C . PRO A 1 197 ? -20.459 -5.321 23.319 1.00 68.50 197 PRO A C 1
ATOM 1514 O O . PRO A 1 197 ? -20.658 -6.463 23.736 1.00 68.50 197 PRO A O 1
ATOM 1517 N N . ARG A 1 198 ? -20.924 -4.243 23.946 1.00 89.19 198 ARG A N 1
ATOM 1518 C CA . ARG A 1 198 ? -21.769 -4.358 25.129 1.00 89.19 198 ARG A CA 1
ATOM 1519 C C . ARG A 1 198 ? -23.125 -4.871 24.672 1.00 89.19 198 ARG A C 1
ATOM 1521 O O . ARG A 1 198 ? -23.754 -4.276 23.803 1.00 89.19 198 ARG A O 1
ATOM 1528 N N . TYR A 1 199 ? -23.568 -5.983 25.239 1.00 92.81 199 TYR A N 1
ATOM 1529 C CA . TYR A 1 199 ? -24.847 -6.572 24.868 1.00 92.81 199 TYR A CA 1
ATOM 1530 C C . TYR A 1 199 ? -25.972 -6.062 25.766 1.00 92.81 199 TYR A C 1
ATOM 1532 O O . TYR A 1 199 ? -25.786 -5.882 26.969 1.00 92.81 199 TYR A O 1
ATOM 1540 N N . ILE A 1 200 ? -27.154 -5.882 25.179 1.00 95.31 200 ILE A N 1
ATOM 1541 C CA . ILE A 1 200 ? -28.420 -5.712 25.893 1.00 95.31 200 ILE A CA 1
ATOM 1542 C C . ILE A 1 200 ? -29.286 -6.948 25.655 1.00 95.31 200 ILE A C 1
ATOM 1544 O O . ILE A 1 200 ? -29.343 -7.478 24.545 1.00 95.31 200 ILE A O 1
ATOM 1548 N N . THR A 1 201 ? -29.933 -7.454 26.700 1.00 97.25 201 THR A N 1
ATOM 1549 C CA . THR A 1 201 ? -30.833 -8.605 26.575 1.00 97.25 201 THR A CA 1
ATOM 1550 C C . THR A 1 201 ? -32.195 -8.161 26.047 1.00 97.25 201 THR A C 1
ATOM 1552 O O . THR A 1 201 ? -32.603 -7.018 26.248 1.00 97.25 201 THR A O 1
ATOM 1555 N N . ALA A 1 202 ? -32.933 -9.073 25.408 1.00 96.56 202 ALA A N 1
ATOM 1556 C CA . ALA A 1 202 ? -34.283 -8.776 24.932 1.00 96.56 202 ALA A CA 1
ATOM 1557 C C . ALA A 1 202 ? -35.224 -8.244 26.042 1.00 96.56 202 ALA A C 1
ATOM 1559 O O . ALA A 1 202 ? -35.874 -7.229 25.796 1.00 96.56 202 ALA A O 1
ATOM 1560 N N . PRO A 1 203 ? -35.245 -8.808 27.272 1.00 96.69 203 PRO A N 1
ATOM 1561 C CA . PRO A 1 203 ? -36.029 -8.240 28.371 1.00 96.69 203 PRO A CA 1
ATOM 1562 C C . PRO A 1 203 ? -35.619 -6.828 28.783 1.00 96.69 203 PRO A C 1
ATOM 1564 O O . PRO A 1 203 ? -36.490 -5.981 28.959 1.00 96.69 203 PRO A O 1
ATOM 1567 N N . ALA A 1 204 ? -34.317 -6.548 28.878 1.00 94.62 204 ALA A N 1
ATOM 1568 C CA . ALA A 1 204 ? -33.833 -5.220 29.250 1.00 94.62 204 ALA A CA 1
ATOM 1569 C C . ALA A 1 204 ? -34.156 -4.167 28.177 1.00 94.62 204 ALA A C 1
ATOM 1571 O O . ALA A 1 204 ? -34.533 -3.039 28.500 1.00 94.62 204 ALA A O 1
ATOM 1572 N N . LEU A 1 205 ? -34.052 -4.533 26.892 1.00 96.19 205 LEU A N 1
ATOM 1573 C CA . LEU A 1 205 ? -34.471 -3.657 25.799 1.00 96.19 205 LEU A CA 1
ATOM 1574 C C . LEU A 1 205 ? -35.987 -3.417 25.837 1.00 96.19 205 LEU A C 1
ATOM 1576 O O . LEU A 1 205 ? -36.415 -2.273 25.758 1.00 96.19 205 LEU A O 1
ATOM 1580 N N . ALA A 1 206 ? -36.800 -4.460 26.021 1.00 95.88 206 ALA A N 1
ATOM 1581 C CA . ALA A 1 206 ? -38.253 -4.328 26.121 1.00 95.88 206 ALA A CA 1
ATOM 1582 C C . ALA A 1 206 ? -38.688 -3.430 27.294 1.00 95.88 206 ALA A C 1
ATOM 1584 O O . ALA A 1 206 ? -39.562 -2.582 27.131 1.00 95.88 206 ALA A O 1
ATOM 1585 N N . GLU A 1 207 ? -38.064 -3.575 28.465 1.00 93.94 207 GLU A N 1
ATOM 1586 C CA . GLU A 1 207 ? -38.301 -2.706 29.625 1.00 93.94 207 GLU A CA 1
ATOM 1587 C C . GLU A 1 207 ? -37.938 -1.246 29.319 1.00 93.94 207 GLU A C 1
ATOM 1589 O O . GLU A 1 207 ? -38.724 -0.336 29.593 1.00 93.94 207 GLU A O 1
ATOM 1594 N N . THR A 1 208 ? -36.793 -1.029 28.665 1.00 92.12 208 THR A N 1
ATOM 1595 C CA . THR A 1 208 ? -36.350 0.300 28.216 1.00 92.12 208 THR A CA 1
ATOM 1596 C C . THR A 1 208 ? -37.372 0.931 27.269 1.00 92.12 208 THR A C 1
ATOM 1598 O O . THR A 1 208 ? -37.742 2.087 27.442 1.00 92.12 208 THR A O 1
ATOM 1601 N N . LEU A 1 209 ? -37.878 0.171 26.293 1.00 92.88 209 LEU A N 1
ATOM 1602 C CA . LEU A 1 209 ? -38.836 0.672 25.304 1.00 92.88 209 LEU A CA 1
ATOM 1603 C C . LEU A 1 209 ? -40.212 0.988 25.900 1.00 92.88 209 LEU A C 1
ATOM 1605 O O . LEU A 1 209 ? -40.905 1.864 25.375 1.00 92.88 209 LEU A O 1
ATOM 1609 N N . ARG A 1 210 ? -40.613 0.309 26.979 1.00 91.50 210 ARG A N 1
ATOM 1610 C CA . ARG A 1 210 ? -41.897 0.549 27.657 1.00 91.50 210 ARG A CA 1
ATOM 1611 C C . ARG A 1 210 ? -41.845 1.669 28.693 1.00 91.50 210 ARG A C 1
ATOM 1613 O O . ARG A 1 210 ? -42.897 2.190 29.045 1.00 91.50 210 ARG A O 1
ATOM 1620 N N . THR A 1 211 ? -40.665 2.029 29.194 1.00 89.06 211 THR A N 1
ATOM 1621 C CA . THR A 1 211 ? -40.523 2.996 30.291 1.00 89.06 211 THR A CA 1
ATOM 1622 C C . THR A 1 211 ? -40.539 4.438 29.763 1.00 89.06 211 THR A C 1
ATOM 1624 O O . THR A 1 211 ? -39.549 4.864 29.173 1.00 89.06 211 THR A O 1
ATOM 1627 N N . PRO A 1 212 ? -41.597 5.244 30.002 1.00 83.81 212 PRO A N 1
ATOM 1628 C CA . PRO A 1 212 ? -41.726 6.571 29.382 1.00 83.81 212 PRO A CA 1
ATOM 1629 C C . PRO A 1 212 ? -40.679 7.586 29.856 1.00 83.81 212 PRO A C 1
ATOM 1631 O O . PRO A 1 212 ? -40.393 8.555 29.162 1.00 83.81 212 PRO A O 1
ATOM 1634 N N . SER A 1 213 ? -40.124 7.384 31.054 1.00 80.88 213 SER A N 1
ATOM 1635 C CA . SER A 1 213 ? -39.104 8.252 31.646 1.00 80.88 213 SER A CA 1
ATOM 1636 C C . SER A 1 213 ? -37.683 7.958 31.156 1.00 80.88 213 SER A C 1
ATOM 1638 O O . SER A 1 213 ? -36.757 8.648 31.576 1.00 80.88 213 SER A O 1
ATOM 1640 N N . ILE A 1 214 ? -37.484 6.925 30.330 1.00 80.56 214 ILE A N 1
ATOM 1641 C CA . ILE A 1 214 ? -36.184 6.583 29.750 1.00 80.56 214 ILE A CA 1
ATOM 1642 C C . ILE A 1 214 ? -36.199 6.987 28.277 1.00 80.56 214 ILE A C 1
ATOM 1644 O O . ILE A 1 214 ? -37.103 6.608 27.533 1.00 80.56 214 ILE A O 1
ATOM 1648 N N . GLN A 1 215 ? -35.190 7.745 27.843 1.00 83.81 215 GLN A N 1
ATOM 1649 C CA . GLN A 1 215 ? -35.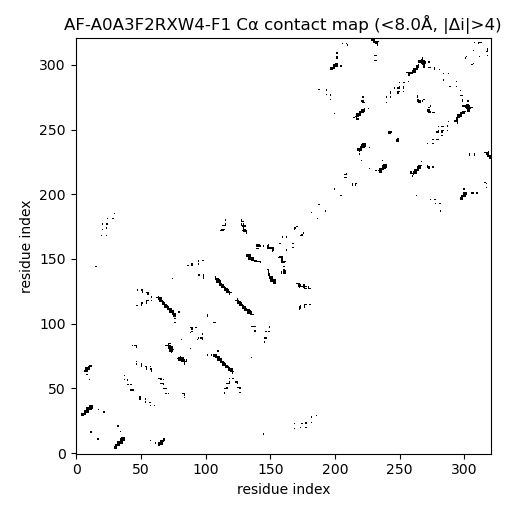018 8.051 26.427 1.00 83.81 215 GLN A CA 1
ATOM 1650 C C . GLN A 1 215 ? -34.821 6.748 25.646 1.00 83.81 215 GLN A C 1
ATOM 1652 O O . GLN A 1 215 ? -33.944 5.937 25.962 1.00 83.81 215 GLN A O 1
ATOM 1657 N N . ARG A 1 216 ? -35.672 6.532 24.639 1.00 90.44 216 ARG A N 1
ATOM 1658 C CA . ARG A 1 216 ? -35.604 5.332 23.806 1.00 90.44 216 ARG A CA 1
ATOM 1659 C C . ARG A 1 216 ? -34.282 5.315 23.032 1.00 90.44 216 ARG A C 1
ATOM 1661 O O . ARG A 1 216 ? -33.946 6.331 22.429 1.00 90.44 216 ARG A O 1
ATOM 1668 N N . PRO A 1 217 ? -33.548 4.188 23.021 1.00 94.56 217 PRO A N 1
ATOM 1669 C CA . PRO A 1 217 ? -32.374 4.062 22.174 1.00 94.56 217 PRO A CA 1
ATOM 1670 C C . PRO A 1 217 ? -32.788 4.026 20.702 1.00 94.56 217 PRO A C 1
ATOM 1672 O O . PRO A 1 217 ? -33.841 3.478 20.363 1.00 94.56 217 PRO A O 1
ATOM 1675 N N . LEU A 1 218 ? -31.917 4.518 19.826 1.00 97.38 218 LEU A N 1
ATOM 1676 C CA . LEU A 1 218 ? -32.035 4.259 18.399 1.00 97.38 218 LEU A CA 1
ATOM 1677 C C . LEU A 1 218 ? -31.792 2.768 18.143 1.00 97.38 218 LEU A C 1
ATOM 1679 O O . LEU A 1 218 ? -30.770 2.225 18.561 1.00 97.38 218 LEU A O 1
ATOM 1683 N N . ILE A 1 219 ? -32.708 2.097 17.449 1.00 98.19 219 ILE A N 1
ATOM 1684 C CA . ILE A 1 219 ? -32.553 0.684 17.089 1.00 98.19 219 ILE A CA 1
ATOM 1685 C C . ILE A 1 219 ? -32.190 0.597 15.612 1.00 98.19 219 ILE A C 1
ATOM 1687 O O . ILE A 1 219 ? -32.959 1.049 14.766 1.00 98.19 219 ILE A O 1
ATOM 1691 N N . ILE A 1 220 ? -31.036 0.005 15.312 1.00 98.31 220 ILE A N 1
ATOM 1692 C CA . ILE A 1 220 ? -30.562 -0.222 13.948 1.00 98.31 220 ILE A CA 1
ATOM 1693 C C . ILE A 1 220 ? -30.641 -1.715 13.641 1.00 98.31 220 ILE A C 1
ATOM 1695 O O . ILE A 1 220 ? -29.904 -2.528 14.208 1.00 98.31 220 ILE A O 1
ATOM 1699 N N . ASP A 1 221 ? -31.538 -2.059 12.726 1.00 98.06 221 ASP A N 1
ATOM 1700 C CA . ASP A 1 221 ? -31.667 -3.395 12.166 1.00 98.06 221 ASP A CA 1
ATOM 1701 C C . ASP A 1 221 ? -30.797 -3.505 10.910 1.00 98.06 221 ASP A C 1
ATOM 1703 O O . ASP A 1 221 ? -31.074 -2.851 9.902 1.00 98.06 221 ASP A O 1
ATOM 1707 N N . VAL A 1 222 ? -29.753 -4.333 10.976 1.00 97.69 222 VAL A N 1
ATOM 1708 C CA . VAL A 1 222 ? -28.806 -4.562 9.871 1.00 97.69 222 VAL A CA 1
ATOM 1709 C C . VAL A 1 222 ? -29.105 -5.825 9.067 1.00 97.69 222 VAL A C 1
ATOM 1711 O O . VAL A 1 222 ? -28.218 -6.411 8.451 1.00 97.69 222 VAL A O 1
ATOM 1714 N N . ARG A 1 223 ? -30.349 -6.316 9.117 1.00 96.38 223 ARG A N 1
ATOM 1715 C CA . ARG A 1 223 ? -30.824 -7.344 8.184 1.00 96.38 223 ARG A CA 1
ATOM 1716 C C . ARG A 1 223 ? -30.924 -6.775 6.768 1.00 96.38 223 ARG A C 1
ATOM 1718 O O . ARG A 1 223 ? -31.215 -5.595 6.582 1.00 96.38 223 ARG A O 1
ATOM 1725 N N . ASP A 1 224 ? -30.735 -7.652 5.789 1.00 92.31 224 ASP A N 1
ATOM 1726 C CA . ASP A 1 224 ? -30.773 -7.308 4.367 1.00 92.31 224 ASP A CA 1
ATOM 1727 C C . ASP A 1 224 ? -32.135 -7.751 3.809 1.00 92.31 224 ASP A C 1
ATOM 1729 O O . ASP A 1 224 ? -33.192 -7.339 4.285 1.00 92.31 224 ASP A O 1
ATOM 1733 N N . SER A 1 225 ? -32.143 -8.689 2.859 1.00 90.06 225 SER A N 1
ATOM 1734 C CA . SER A 1 225 ? -33.374 -9.313 2.355 1.00 90.06 225 SER A CA 1
ATOM 1735 C C . SER A 1 225 ? -34.216 -10.010 3.438 1.00 90.06 225 SER A C 1
ATOM 1737 O O . SER A 1 225 ? -35.420 -10.189 3.250 1.00 90.06 225 SER A O 1
ATOM 1739 N N . ASP A 1 226 ? -33.610 -10.361 4.579 1.00 90.50 226 ASP A N 1
ATOM 1740 C CA . ASP A 1 226 ? -34.248 -11.010 5.727 1.00 90.50 226 ASP A CA 1
ATOM 1741 C C . ASP A 1 226 ? -34.868 -10.035 6.748 1.00 90.50 226 ASP A C 1
ATOM 1743 O O . ASP A 1 226 ? -35.264 -10.451 7.841 1.00 90.50 226 ASP A O 1
ATOM 1747 N N . PHE A 1 227 ? -34.972 -8.745 6.408 1.00 92.62 227 PHE A N 1
ATOM 1748 C CA . PHE A 1 227 ? -35.687 -7.752 7.217 1.00 92.62 227 PHE A CA 1
ATOM 1749 C C . PHE A 1 227 ? -37.204 -8.009 7.265 1.00 92.62 227 PHE A C 1
ATOM 1751 O O . PHE A 1 227 ? -37.826 -7.816 8.306 1.00 92.62 227 PHE A O 1
ATOM 1758 N N . LYS A 1 228 ? -37.780 -8.528 6.170 1.00 86.75 228 LYS A N 1
ATOM 1759 C CA . LYS A 1 228 ? -39.207 -8.877 6.077 1.00 86.75 228 LYS A CA 1
ATOM 1760 C C . LYS A 1 228 ? -39.607 -9.933 7.113 1.00 86.75 228 LYS A C 1
ATOM 1762 O O . LYS A 1 228 ? -38.843 -10.857 7.395 1.00 86.75 228 LYS A O 1
ATOM 1767 N N . GLY A 1 229 ? -40.841 -9.854 7.597 1.00 81.12 229 GLY A N 1
ATOM 1768 C CA . GLY A 1 229 ? -41.399 -10.742 8.618 1.00 81.12 229 GLY A CA 1
ATOM 1769 C C . GLY A 1 229 ? -41.524 -10.089 9.994 1.00 81.12 229 GLY A C 1
ATOM 1770 O O . GLY A 1 229 ? -41.528 -10.804 10.997 1.00 81.12 229 GLY A O 1
ATOM 1771 N N . GLY A 1 230 ? -41.625 -8.758 10.030 1.00 88.31 230 GLY A N 1
ATOM 1772 C CA . GLY A 1 230 ? -41.722 -7.956 11.243 1.00 88.31 230 GLY A CA 1
ATOM 1773 C C . GLY A 1 230 ? -40.378 -7.474 11.794 1.00 88.31 230 GLY A C 1
ATOM 1774 O O . GLY A 1 230 ? -39.294 -7.996 11.496 1.00 88.31 230 GLY A O 1
ATOM 1775 N N . HIS A 1 231 ? -40.464 -6.457 12.646 1.00 94.69 231 HIS A N 1
ATOM 1776 C CA . HIS A 1 231 ? -39.313 -5.751 13.201 1.00 94.69 231 HIS A CA 1
ATOM 1777 C C . HIS A 1 231 ? -39.627 -5.141 14.567 1.00 94.69 231 HIS A C 1
ATOM 1779 O O . HIS A 1 231 ? -40.772 -5.107 15.021 1.00 94.69 231 HIS A O 1
ATOM 1785 N N . ILE A 1 232 ?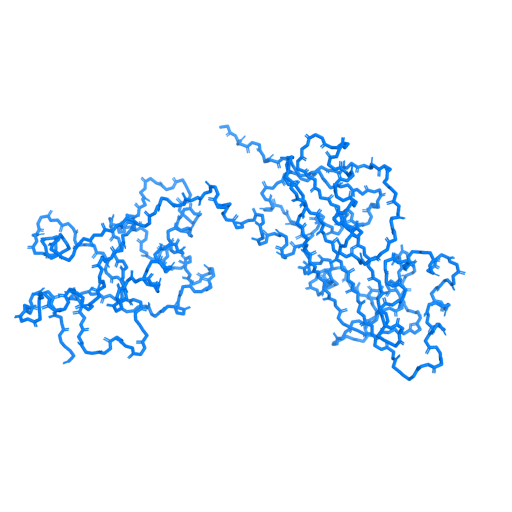 -38.582 -4.721 15.282 1.00 96.38 232 ILE A N 1
ATOM 1786 C CA . ILE A 1 232 ? -38.756 -4.048 16.571 1.00 96.38 232 ILE A CA 1
ATOM 1787 C C . ILE A 1 232 ? -39.331 -2.660 16.303 1.00 96.38 232 ILE A C 1
ATOM 1789 O O . ILE A 1 232 ? -38.825 -1.920 15.461 1.00 96.38 232 ILE A O 1
ATOM 1793 N N . ARG A 1 233 ? -40.387 -2.306 17.031 1.00 93.06 233 ARG A N 1
ATOM 1794 C CA . ARG A 1 233 ? -41.127 -1.061 16.849 1.00 93.06 233 ARG A CA 1
ATOM 1795 C C . ARG A 1 233 ? -40.211 0.163 16.905 1.00 93.06 233 ARG A C 1
ATOM 1797 O O . ARG A 1 233 ? -39.496 0.363 17.889 1.00 93.06 233 ARG A O 1
ATOM 1804 N N . GLY A 1 234 ? -40.270 0.995 15.865 1.00 91.12 234 GLY A N 1
ATOM 1805 C CA . GLY A 1 234 ? -39.436 2.191 15.730 1.00 91.12 234 GLY A CA 1
ATOM 1806 C C . GLY A 1 234 ? -37.966 1.949 15.362 1.00 91.12 234 GLY A C 1
ATOM 1807 O O . GLY A 1 234 ? -37.170 2.880 15.486 1.00 91.12 234 GLY A O 1
ATOM 1808 N N . CYS A 1 235 ? -37.576 0.744 14.928 1.00 95.88 235 CYS A N 1
ATOM 1809 C CA . CYS A 1 235 ? -36.239 0.537 14.374 1.00 95.88 235 CYS A CA 1
ATOM 1810 C C . CYS A 1 235 ? -36.082 1.195 12.998 1.00 95.88 235 CYS A C 1
ATOM 1812 O O . CYS A 1 235 ? -37.046 1.343 12.246 1.00 95.88 235 CYS A O 1
ATOM 1814 N N . ILE A 1 236 ? -34.843 1.517 12.643 1.00 96.38 236 ILE A N 1
ATOM 1815 C CA . ILE A 1 236 ? -34.459 1.842 11.272 1.00 96.38 236 ILE A CA 1
ATOM 1816 C C . ILE A 1 236 ? -33.736 0.647 10.654 1.00 96.38 236 ILE A C 1
ATOM 1818 O O . ILE A 1 236 ? -32.889 0.031 11.302 1.00 96.38 236 ILE A O 1
ATOM 1822 N N . ASN A 1 237 ? -34.048 0.332 9.399 1.00 97.19 237 ASN A N 1
ATOM 1823 C CA . ASN A 1 237 ? -33.315 -0.686 8.657 1.00 97.19 237 ASN A CA 1
ATOM 1824 C C . ASN A 1 237 ? -32.172 -0.037 7.872 1.00 97.19 237 ASN A C 1
ATOM 1826 O O . ASN A 1 237 ? -32.407 0.795 6.995 1.00 97.19 237 ASN A O 1
ATOM 1830 N N . ILE A 1 238 ? -30.941 -0.409 8.215 1.00 97.44 238 ILE A N 1
ATOM 1831 C CA . ILE A 1 238 ? -29.731 -0.055 7.471 1.00 97.44 238 ILE A CA 1
ATOM 1832 C C . ILE A 1 238 ? -29.000 -1.374 7.206 1.00 97.44 238 ILE A C 1
ATOM 1834 O O . ILE A 1 238 ? -28.341 -1.864 8.121 1.00 97.44 238 ILE A O 1
ATOM 1838 N N . PRO A 1 239 ? -29.141 -1.960 6.004 1.00 95.75 239 PRO A N 1
ATOM 1839 C CA . PRO A 1 239 ? -28.477 -3.206 5.618 1.00 95.75 239 PRO A CA 1
ATOM 1840 C C . PRO A 1 239 ? -26.967 -3.191 5.881 1.00 95.75 239 PRO A C 1
ATOM 1842 O O . PRO A 1 239 ? -26.350 -2.123 5.919 1.00 95.75 239 PRO A O 1
ATOM 1845 N N . GLU A 1 240 ? -26.364 -4.371 6.036 1.00 91.94 240 GLU A N 1
ATOM 1846 C CA . GLU A 1 240 ? -24.945 -4.506 6.402 1.00 91.94 240 GLU A CA 1
ATOM 1847 C C . GLU A 1 240 ? -24.010 -3.790 5.406 1.00 91.94 240 GLU A C 1
ATOM 1849 O O . GLU A 1 240 ? -23.017 -3.190 5.821 1.00 91.94 240 GLU A O 1
ATOM 1854 N N . ASP A 1 241 ? -24.367 -3.764 4.119 1.00 87.75 241 ASP A N 1
ATOM 1855 C CA . ASP A 1 241 ? -23.610 -3.066 3.071 1.00 87.75 241 ASP A CA 1
ATOM 1856 C C . ASP A 1 241 ? -23.407 -1.570 3.370 1.00 87.75 241 ASP A C 1
ATOM 1858 O O . ASP A 1 241 ? -22.366 -1.010 3.027 1.00 87.75 241 ASP A O 1
ATOM 1862 N N . GLY A 1 242 ? -24.339 -0.933 4.091 1.00 88.31 242 GLY A N 1
ATOM 1863 C CA . GLY A 1 242 ? -24.230 0.467 4.520 1.00 88.31 242 GLY A CA 1
ATOM 1864 C C . GLY A 1 242 ? -23.165 0.725 5.594 1.00 88.31 242 GLY A C 1
ATOM 1865 O O . GLY A 1 242 ? -23.005 1.863 6.028 1.00 88.31 242 GLY A O 1
ATOM 1866 N N . PHE A 1 243 ? -22.456 -0.315 6.047 1.00 92.00 243 PHE A N 1
ATOM 1867 C CA . PHE A 1 243 ? -21.377 -0.223 7.034 1.00 92.00 243 PHE A CA 1
ATOM 1868 C C . PHE A 1 243 ? -19.994 -0.597 6.479 1.00 92.00 243 PHE A C 1
ATOM 1870 O O . PHE A 1 243 ? -19.025 -0.673 7.242 1.00 92.00 243 PHE A O 1
ATOM 1877 N N . MET A 1 244 ? -19.878 -0.853 5.174 1.00 80.31 244 MET A N 1
ATOM 1878 C CA . MET A 1 244 ? -18.615 -1.289 4.572 1.00 80.31 244 MET A CA 1
ATOM 1879 C C . MET A 1 244 ? -17.663 -0.120 4.302 1.00 80.31 244 MET A C 1
ATOM 1881 O O . MET A 1 244 ? -16.484 -0.194 4.670 1.00 80.31 244 MET A O 1
ATOM 1885 N N . ASP A 1 245 ? -18.178 0.966 3.729 1.00 87.31 245 ASP A N 1
ATOM 1886 C CA . ASP A 1 245 ? -17.409 2.163 3.382 1.00 87.31 245 ASP A CA 1
ATOM 1887 C C . ASP A 1 245 ? -17.195 3.101 4.589 1.00 87.31 245 ASP A C 1
ATOM 1889 O O . ASP A 1 245 ? -18.042 3.204 5.476 1.00 87.31 245 ASP A O 1
ATOM 1893 N N . ASP A 1 246 ? -16.028 3.750 4.667 1.00 83.94 246 ASP A N 1
ATOM 1894 C CA . ASP A 1 246 ? -15.691 4.657 5.776 1.00 83.94 246 ASP A CA 1
ATOM 1895 C C . ASP A 1 246 ? -16.534 5.945 5.753 1.00 83.94 246 ASP A C 1
ATOM 1897 O O . ASP A 1 246 ? -16.979 6.381 6.818 1.00 83.94 246 ASP A O 1
ATOM 1901 N N . ASP A 1 247 ? -16.772 6.530 4.575 1.00 85.88 247 ASP A N 1
ATOM 1902 C CA . ASP A 1 247 ? -17.486 7.804 4.431 1.00 85.88 247 ASP A CA 1
ATOM 1903 C C . ASP A 1 247 ? -18.976 7.626 4.758 1.00 85.88 247 ASP A C 1
ATOM 1905 O O . ASP A 1 247 ? -19.580 8.467 5.433 1.00 85.88 247 ASP A O 1
ATOM 1909 N N . ASP A 1 248 ? -19.556 6.489 4.363 1.00 92.06 248 ASP A N 1
ATOM 1910 C CA . ASP A 1 248 ? -20.936 6.131 4.700 1.00 92.06 248 ASP A CA 1
ATOM 1911 C C . ASP A 1 248 ? -21.118 5.957 6.215 1.00 92.06 248 ASP A C 1
ATOM 1913 O O . ASP A 1 248 ? -22.054 6.505 6.811 1.00 92.06 248 ASP A O 1
ATOM 1917 N N . VAL A 1 249 ? -20.199 5.245 6.879 1.00 92.31 249 VAL A N 1
ATOM 1918 C CA . VAL A 1 249 ? -20.267 5.054 8.336 1.00 92.31 249 VAL A CA 1
ATOM 1919 C C . VAL A 1 249 ? -20.052 6.377 9.071 1.00 92.31 249 VAL A C 1
ATOM 1921 O O . VAL A 1 249 ? -20.753 6.642 10.049 1.00 92.31 249 VAL A O 1
ATOM 1924 N N . ASP A 1 250 ? -19.142 7.232 8.609 1.00 90.69 250 ASP A N 1
ATOM 1925 C CA . ASP A 1 250 ? -18.932 8.562 9.188 1.00 90.69 250 ASP A CA 1
ATOM 1926 C C . ASP A 1 250 ? -20.170 9.453 9.040 1.00 90.69 250 ASP A C 1
ATOM 1928 O O . ASP A 1 250 ? -20.532 10.172 9.979 1.00 90.69 250 ASP A O 1
ATOM 1932 N N . ALA A 1 251 ? -20.877 9.368 7.911 1.00 94.50 251 ALA A N 1
ATOM 1933 C CA . ALA A 1 251 ? -22.147 10.057 7.723 1.00 94.50 251 ALA A CA 1
ATOM 1934 C C . ALA A 1 251 ? -23.212 9.562 8.719 1.00 94.50 251 ALA A C 1
ATOM 1936 O O . ALA A 1 251 ? -23.928 10.375 9.314 1.00 94.50 251 ALA A O 1
ATOM 1937 N N . LEU A 1 252 ? -23.290 8.248 8.965 1.00 97.19 252 LEU A N 1
ATOM 1938 C CA . LEU A 1 252 ? -24.178 7.676 9.983 1.00 97.19 252 LEU A CA 1
ATOM 1939 C C . LEU A 1 252 ? -23.799 8.133 11.397 1.00 97.19 252 LEU A C 1
ATOM 1941 O O . LEU A 1 252 ? -24.680 8.492 12.180 1.00 97.19 252 LEU A O 1
ATOM 1945 N N . VAL A 1 253 ? -22.505 8.160 11.725 1.00 96.81 253 VAL A N 1
ATOM 1946 C CA . VAL A 1 253 ? -22.013 8.677 13.009 1.00 96.81 253 VAL A CA 1
ATOM 1947 C C . VAL A 1 253 ? -22.412 10.138 13.174 1.00 96.81 253 VAL A C 1
ATOM 1949 O O . VAL A 1 253 ? -22.981 10.504 14.199 1.00 96.81 253 VAL A O 1
ATOM 1952 N N . GLY A 1 254 ? -22.166 10.972 12.163 1.00 95.81 254 GLY A N 1
ATOM 1953 C CA . GLY A 1 254 ? -22.529 12.386 12.186 1.00 95.81 254 GLY A CA 1
ATOM 1954 C C . GLY A 1 254 ? -24.032 12.605 12.357 1.00 95.81 254 GLY A C 1
ATOM 1955 O O . GLY A 1 254 ? -24.437 13.524 13.072 1.00 95.81 254 GLY A O 1
ATOM 1956 N N . LYS A 1 255 ? -24.850 11.737 11.750 1.00 97.31 255 LYS A N 1
ATOM 1957 C CA . LYS A 1 255 ? -26.313 11.773 11.835 1.00 97.31 255 LYS A CA 1
ATOM 1958 C C . LYS A 1 255 ? -26.847 11.392 13.218 1.00 97.31 255 LYS A C 1
ATOM 1960 O O . LYS A 1 255 ? -27.819 11.996 13.657 1.00 97.31 255 LYS A O 1
ATOM 1965 N N . TYR A 1 256 ? -26.235 10.417 13.892 1.00 96.69 256 TYR A N 1
ATOM 1966 C CA . TYR A 1 256 ? -26.740 9.859 15.158 1.00 96.69 256 TYR A CA 1
ATOM 1967 C C . TYR A 1 256 ? -25.871 10.188 16.383 1.00 96.69 256 TYR A C 1
ATOM 1969 O O . TYR A 1 256 ? -26.017 9.574 17.437 1.00 96.69 256 TYR A O 1
ATOM 1977 N N . LYS A 1 257 ? -24.964 11.163 16.274 1.00 95.25 257 LYS A N 1
ATOM 1978 C CA . LYS A 1 257 ? -24.039 11.569 17.349 1.00 95.25 257 LYS A CA 1
ATOM 1979 C C . LYS A 1 257 ? -24.716 12.077 18.628 1.00 95.25 257 LYS A C 1
ATOM 1981 O O . LYS A 1 257 ? -24.095 12.041 19.685 1.00 95.25 257 LYS A O 1
ATOM 1986 N N . ASP A 1 258 ? -25.947 12.571 18.523 1.00 94.19 258 ASP A N 1
ATOM 1987 C CA . ASP A 1 258 ? -26.689 13.166 19.642 1.00 94.19 258 ASP A CA 1
ATOM 1988 C C . ASP A 1 258 ? -27.577 12.136 20.369 1.00 94.19 258 ASP A C 1
ATOM 1990 O O . ASP A 1 258 ? -28.240 12.469 21.347 1.00 94.19 258 ASP A O 1
ATOM 1994 N N . GLU A 1 259 ? -27.573 10.874 19.925 1.00 94.56 259 GLU A N 1
ATOM 1995 C CA . GLU A 1 259 ? -28.284 9.788 20.601 1.00 94.56 259 GLU A CA 1
ATOM 1996 C C . GLU A 1 259 ? -27.618 9.411 21.932 1.00 94.56 259 GLU A C 1
ATOM 1998 O O . GLU A 1 259 ? -26.394 9.416 22.078 1.00 94.56 259 GLU A O 1
ATOM 2003 N N . ASP A 1 260 ? -28.417 8.995 22.914 1.00 92.25 260 ASP A N 1
ATOM 2004 C CA . ASP A 1 260 ? -27.894 8.477 24.186 1.00 92.25 260 ASP A CA 1
ATOM 2005 C C . ASP A 1 260 ? -27.369 7.041 24.055 1.00 92.25 260 ASP A C 1
ATOM 2007 O O . ASP A 1 260 ? -26.401 6.627 24.711 1.00 92.25 260 ASP A O 1
ATOM 2011 N N . ALA A 1 261 ? -28.048 6.240 23.236 1.00 94.94 261 ALA A N 1
ATOM 2012 C CA . ALA A 1 261 ? -27.703 4.856 22.977 1.00 94.94 261 ALA A CA 1
ATOM 2013 C C . ALA A 1 261 ? -28.214 4.402 21.612 1.00 94.94 261 ALA A C 1
ATOM 2015 O O . ALA A 1 261 ? -29.314 4.757 21.195 1.00 94.94 261 ALA A O 1
ATOM 2016 N N . ILE A 1 262 ? -27.420 3.554 20.966 1.00 97.88 262 ILE A N 1
ATOM 2017 C CA . ILE A 1 262 ? -27.725 2.937 19.681 1.00 97.88 262 ILE A CA 1
ATOM 2018 C C . ILE A 1 262 ? -27.599 1.424 19.854 1.00 97.88 262 ILE A C 1
ATOM 2020 O O . ILE A 1 262 ? -26.549 0.921 20.257 1.00 97.88 262 ILE A O 1
ATOM 2024 N N . VAL A 1 263 ? -28.677 0.697 19.578 1.00 98.31 263 VAL A N 1
ATOM 2025 C CA . VAL A 1 263 ? -28.756 -0.761 19.689 1.00 98.31 263 VAL A CA 1
ATOM 2026 C C . VAL A 1 263 ? -28.777 -1.360 18.292 1.00 98.31 263 VAL A C 1
ATOM 2028 O O . VAL A 1 263 ? -29.749 -1.213 17.558 1.00 98.31 263 VAL A O 1
ATOM 2031 N N . PHE A 1 264 ? -27.719 -2.080 17.948 1.00 98.44 264 PHE A N 1
ATOM 2032 C CA . PHE A 1 264 ? -27.619 -2.824 16.700 1.00 98.44 264 PHE A CA 1
ATOM 2033 C C . PHE A 1 264 ? -28.166 -4.237 16.864 1.00 98.44 264 PHE A C 1
ATOM 2035 O O . PHE A 1 264 ? -27.956 -4.893 17.893 1.00 98.44 264 PHE A O 1
ATOM 2042 N N . HIS A 1 265 ? -28.798 -4.758 15.820 1.00 98.38 265 HIS A N 1
ATOM 2043 C CA . HIS A 1 265 ? -29.109 -6.176 15.734 1.00 98.38 265 HIS A CA 1
ATOM 2044 C C . HIS A 1 265 ? -29.191 -6.655 14.290 1.00 98.38 265 HIS A C 1
ATOM 2046 O O . HIS A 1 265 ? -29.373 -5.872 13.370 1.00 98.38 265 HIS A O 1
ATOM 2052 N N . CYS A 1 266 ? -29.091 -7.967 14.101 1.00 97.12 266 CYS A N 1
ATOM 2053 C CA . CYS A 1 266 ? -29.548 -8.618 12.874 1.00 97.12 266 CYS A CA 1
ATOM 2054 C C . CYS A 1 266 ? -30.534 -9.735 13.246 1.00 97.12 266 CYS A C 1
ATOM 2056 O O . CYS A 1 266 ? -31.133 -9.691 14.326 1.00 97.12 266 CYS A O 1
ATOM 2058 N N . MET A 1 267 ? -30.690 -10.762 12.406 1.00 96.44 267 MET A N 1
ATOM 2059 C CA . MET A 1 267 ? -31.564 -11.894 12.728 1.00 96.44 267 MET A CA 1
ATOM 2060 C C . MET A 1 267 ? -31.152 -12.600 14.030 1.00 96.44 267 MET A C 1
ATOM 2062 O O . MET A 1 267 ? -31.995 -12.832 14.885 1.00 96.44 267 MET A O 1
ATOM 2066 N N . MET A 1 268 ? -29.860 -12.888 14.229 1.00 93.50 268 MET A N 1
ATOM 2067 C CA . MET A 1 268 ? -29.368 -13.631 15.410 1.00 93.50 268 MET A CA 1
ATOM 2068 C C . MET A 1 268 ? -28.322 -12.872 16.240 1.00 93.50 268 MET A C 1
ATOM 2070 O O . MET A 1 268 ? -27.939 -13.326 17.315 1.00 93.50 268 MET A O 1
ATOM 2074 N N . SER A 1 269 ? -27.821 -11.741 15.732 1.00 95.38 269 SER A N 1
ATOM 2075 C CA . SER A 1 269 ? -26.729 -10.957 16.333 1.00 95.38 269 SER A CA 1
ATOM 2076 C C . SER A 1 269 ? -25.459 -11.762 16.659 1.00 95.38 269 SER A C 1
ATOM 2078 O O . SER A 1 269 ? -24.797 -11.494 17.656 1.00 95.38 269 SER A O 1
ATOM 2080 N N . GLN A 1 270 ? -25.100 -12.737 15.817 1.00 85.50 270 GLN A N 1
ATOM 2081 C CA . GLN A 1 270 ? -23.861 -13.519 15.964 1.00 85.50 270 GLN A CA 1
ATOM 2082 C C . GLN A 1 270 ? -22.695 -12.967 15.132 1.00 85.50 270 GLN A C 1
ATOM 2084 O O . GLN A 1 270 ? -21.548 -13.070 15.552 1.00 85.50 270 GLN A O 1
ATOM 2089 N N . ILE A 1 271 ? -22.989 -12.391 13.958 1.00 85.88 271 ILE A N 1
ATOM 2090 C CA . ILE A 1 271 ? -21.978 -11.911 12.999 1.00 85.88 271 ILE A CA 1
ATOM 2091 C C . ILE A 1 271 ? -22.303 -10.477 12.556 1.00 85.88 271 ILE A C 1
ATOM 2093 O O . ILE A 1 271 ? -21.681 -9.547 13.062 1.00 85.88 271 ILE A O 1
ATOM 2097 N N . ARG A 1 272 ? -23.321 -10.281 11.700 1.00 91.88 272 ARG A N 1
ATOM 2098 C CA . ARG A 1 272 ? -23.643 -8.969 11.090 1.00 91.88 272 ARG A CA 1
ATOM 2099 C C . ARG A 1 272 ? -23.878 -7.852 12.112 1.00 91.88 272 ARG A C 1
ATOM 2101 O O . ARG A 1 272 ? -23.200 -6.833 12.080 1.00 91.88 272 ARG A O 1
ATOM 2108 N N . GLY A 1 273 ? -24.778 -8.073 13.078 1.00 93.25 273 GLY A N 1
ATOM 2109 C CA . GLY A 1 273 ? -25.088 -7.099 14.136 1.00 93.25 273 GLY A CA 1
ATOM 2110 C C . GLY A 1 273 ? -23.850 -6.652 14.932 1.00 93.25 273 GLY A C 1
ATOM 2111 O O . GLY A 1 273 ? -23.554 -5.458 14.958 1.00 93.25 273 GLY A O 1
ATOM 2112 N N . PRO A 1 274 ? -23.084 -7.583 15.539 1.00 90.38 274 PRO A N 1
ATOM 2113 C CA . PRO A 1 274 ? -21.822 -7.254 16.202 1.00 90.38 274 PRO A CA 1
ATOM 2114 C C . PRO A 1 274 ? -20.785 -6.576 15.297 1.00 90.38 274 PRO A C 1
ATOM 2116 O O . PRO A 1 274 ? -20.095 -5.667 15.757 1.00 90.38 274 PRO A O 1
ATOM 2119 N N . SER A 1 275 ? -20.670 -7.002 14.035 1.00 86.69 275 SER A N 1
ATOM 2120 C CA . SER A 1 275 ? -19.729 -6.437 13.060 1.00 86.69 275 SER A CA 1
ATOM 2121 C C . SER A 1 275 ? -20.038 -4.965 12.775 1.00 86.69 275 SER A C 1
ATOM 2123 O O . SER A 1 275 ? -19.186 -4.103 13.000 1.00 86.69 275 SER A O 1
ATOM 2125 N N . CYS A 1 276 ? -21.285 -4.659 12.404 1.00 92.56 276 CYS A N 1
ATOM 2126 C CA . CYS A 1 276 ? -21.741 -3.296 12.124 1.00 92.56 276 CYS A CA 1
ATOM 2127 C C . CYS A 1 276 ? -21.628 -2.395 13.363 1.00 92.56 276 CYS A C 1
ATOM 2129 O O . CYS A 1 276 ? -21.133 -1.274 13.271 1.00 92.56 276 CYS A O 1
ATOM 2131 N N . ALA A 1 277 ? -21.987 -2.906 14.547 1.00 95.31 277 ALA A N 1
ATOM 2132 C CA . ALA A 1 277 ? -21.847 -2.172 15.804 1.00 95.31 277 ALA A CA 1
ATOM 2133 C C . ALA A 1 277 ? -20.384 -1.827 16.116 1.00 95.31 277 ALA A C 1
ATOM 2135 O O . ALA A 1 277 ? -20.070 -0.694 16.480 1.00 95.31 277 ALA A O 1
ATOM 2136 N N . LYS A 1 278 ? -19.470 -2.794 15.955 1.00 88.75 278 LYS A N 1
ATOM 2137 C CA . LYS A 1 278 ? -18.030 -2.583 16.164 1.00 88.75 278 LYS A CA 1
ATOM 2138 C C . LYS A 1 278 ? -17.481 -1.558 15.176 1.00 88.75 278 LYS A C 1
ATOM 2140 O O . LYS A 1 278 ? -16.691 -0.699 15.563 1.00 88.75 278 LYS 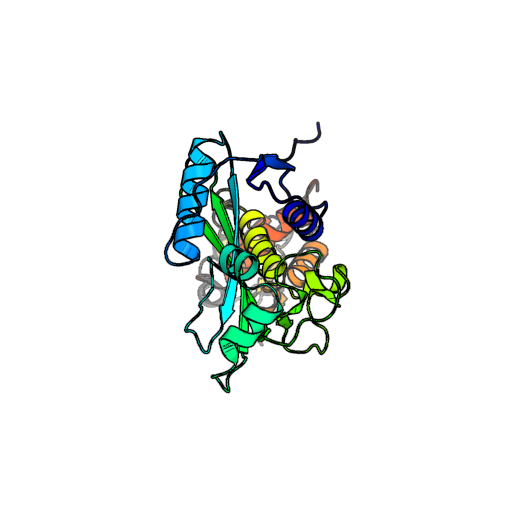A O 1
ATOM 2145 N N . ARG A 1 279 ? -17.905 -1.646 13.916 1.00 88.69 279 ARG A N 1
ATOM 2146 C CA . ARG A 1 279 ? -17.501 -0.737 12.846 1.00 88.69 279 ARG A CA 1
ATOM 2147 C C . ARG A 1 279 ? -17.953 0.695 13.125 1.00 88.69 279 ARG A C 1
ATOM 2149 O O . ARG A 1 279 ? -17.111 1.589 13.148 1.00 88.69 279 ARG A O 1
ATOM 2156 N N . PHE A 1 280 ? -19.235 0.883 13.436 1.00 94.44 280 PHE A N 1
ATOM 2157 C CA . PHE A 1 280 ? -19.796 2.176 13.822 1.00 94.44 280 PHE A CA 1
ATOM 2158 C C . PHE A 1 280 ? -19.092 2.748 15.055 1.00 94.44 280 PHE A C 1
ATOM 2160 O O . PHE A 1 280 ? -18.645 3.888 15.028 1.00 94.44 280 PHE A O 1
ATOM 2167 N N . ALA A 1 281 ? -18.915 1.947 16.113 1.00 92.50 281 ALA A N 1
ATOM 2168 C CA . ALA A 1 281 ? -18.221 2.384 17.325 1.00 92.50 281 ALA A CA 1
ATOM 2169 C C . ALA A 1 281 ? -16.777 2.823 17.035 1.00 92.50 281 ALA A C 1
ATOM 2171 O O . ALA A 1 281 ? -16.336 3.854 17.530 1.00 92.50 281 ALA A O 1
ATOM 2172 N N . SER A 1 282 ? -16.052 2.079 16.194 1.00 85.69 282 SER A N 1
ATOM 2173 C CA . SER A 1 282 ? -14.683 2.430 15.810 1.00 85.69 282 SER A CA 1
ATOM 2174 C C . SER A 1 282 ? -14.609 3.756 15.056 1.00 85.69 282 SER A C 1
ATOM 2176 O O . SER A 1 282 ? -13.703 4.542 15.318 1.00 85.69 282 SER A O 1
ATOM 2178 N N . ARG A 1 283 ? -15.531 4.007 14.122 1.00 90.50 283 ARG A N 1
ATOM 2179 C CA . ARG A 1 283 ? -15.589 5.279 13.389 1.00 90.50 283 ARG A CA 1
ATOM 2180 C C . ARG A 1 283 ? -16.038 6.426 14.281 1.00 90.50 283 ARG A C 1
ATOM 2182 O O . ARG A 1 283 ? -15.459 7.502 14.222 1.00 90.50 283 ARG A O 1
ATOM 2189 N N . MET A 1 284 ? -16.983 6.172 15.182 1.00 93.12 284 MET A N 1
ATOM 2190 C CA . MET A 1 284 ? -17.456 7.135 16.174 1.00 93.12 284 MET A CA 1
ATOM 2191 C C . MET A 1 284 ? -16.334 7.650 17.077 1.00 93.12 284 MET A C 1
ATOM 2193 O O . MET A 1 284 ? -16.307 8.839 17.392 1.00 93.12 284 MET A O 1
ATOM 2197 N N . GLU A 1 285 ? -15.387 6.794 17.469 1.00 87.75 285 GLU A N 1
ATOM 2198 C CA . GLU A 1 285 ? -14.237 7.234 18.263 1.00 87.75 285 GLU A CA 1
ATOM 2199 C C . GLU A 1 285 ? -13.363 8.261 17.533 1.00 87.75 285 GLU A C 1
ATOM 2201 O O . GLU A 1 285 ? -12.873 9.189 18.179 1.00 87.75 285 GLU A O 1
ATOM 2206 N N . ILE A 1 286 ? -13.230 8.118 16.211 1.00 84.69 286 ILE A N 1
ATOM 2207 C CA . ILE A 1 286 ? -12.446 8.997 15.336 1.00 84.69 286 ILE A CA 1
ATOM 2208 C C . ILE A 1 286 ? -13.241 10.268 15.011 1.00 84.69 286 ILE A C 1
ATOM 2210 O O . ILE A 1 286 ? -12.802 11.377 15.300 1.00 84.69 286 ILE A O 1
ATOM 2214 N N . ALA A 1 287 ? -14.438 10.116 14.443 1.00 84.19 287 ALA A N 1
ATOM 2215 C CA . ALA A 1 287 ? -15.244 11.228 13.945 1.00 84.19 287 ALA A CA 1
ATOM 2216 C C . ALA A 1 287 ? -15.753 12.153 15.063 1.00 84.19 287 ALA A C 1
ATOM 2218 O O . ALA A 1 287 ? -15.988 13.338 14.827 1.00 84.19 287 ALA A O 1
ATOM 2219 N N . LEU A 1 288 ? -15.911 11.633 16.286 1.00 87.94 288 LEU A N 1
ATOM 2220 C CA . LEU A 1 288 ? -16.311 12.405 17.465 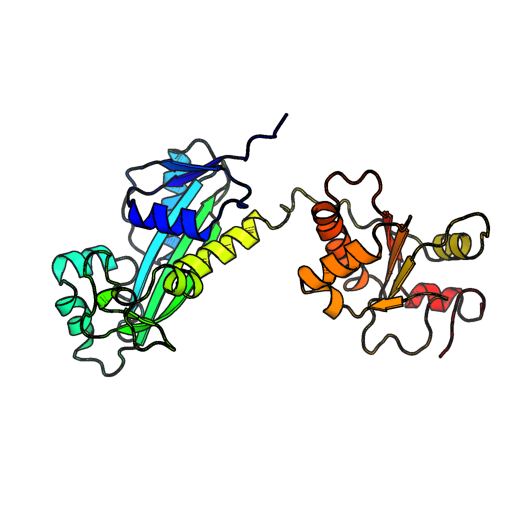1.00 87.94 288 LEU A CA 1
ATOM 2221 C C . LEU A 1 288 ? -15.151 12.585 18.458 1.00 87.94 288 LEU A C 1
ATOM 2223 O O . LEU A 1 288 ? -15.375 12.680 19.670 1.00 87.94 288 LEU A O 1
ATOM 2227 N N . GLU A 1 289 ? -13.901 12.606 17.989 1.00 87.56 289 GLU A N 1
ATOM 2228 C CA . GLU A 1 289 ? -12.747 12.881 18.849 1.00 87.56 289 GLU A CA 1
ATOM 2229 C C . GLU A 1 289 ? -12.913 14.231 19.577 1.00 87.56 289 GLU A C 1
ATOM 2231 O O . GLU A 1 289 ? -13.251 15.258 18.990 1.00 87.56 289 GLU A O 1
ATOM 2236 N N . GLY A 1 290 ? -12.728 14.228 20.902 1.00 81.88 290 GLY A N 1
ATOM 2237 C CA . GLY A 1 290 ? -12.908 15.419 21.742 1.00 81.88 290 GLY A CA 1
ATOM 2238 C C . GLY A 1 290 ? -14.364 15.830 22.006 1.00 81.88 290 GLY A C 1
ATOM 2239 O O . GLY A 1 290 ? -14.592 16.799 22.737 1.00 81.88 290 GLY A O 1
ATOM 2240 N N . ALA A 1 291 ? -15.356 15.105 21.477 1.00 87.06 291 ALA A N 1
ATOM 2241 C CA . ALA A 1 291 ? -16.756 15.348 21.803 1.00 87.06 291 ALA A CA 1
ATOM 2242 C C . ALA A 1 291 ? -17.033 15.072 23.291 1.00 87.06 291 ALA A C 1
ATOM 2244 O O . ALA A 1 291 ? -16.554 14.095 23.869 1.00 87.06 291 ALA A O 1
ATOM 2245 N N . LYS A 1 292 ? -17.839 15.939 23.918 1.00 86.88 292 LYS A N 1
ATOM 2246 C CA . LYS A 1 292 ? -18.253 15.786 25.326 1.00 86.88 292 LYS A CA 1
ATOM 2247 C C . LYS A 1 292 ? -19.230 14.630 25.537 1.00 86.88 292 LYS A C 1
ATOM 2249 O O . LYS A 1 292 ? -19.331 14.120 26.648 1.00 86.88 292 LYS A O 1
ATOM 2254 N N . HIS A 1 293 ? -19.955 14.265 24.486 1.00 89.94 293 HIS A N 1
ATOM 2255 C CA . HIS A 1 293 ? -20.954 13.208 24.469 1.00 89.94 293 HIS A CA 1
ATOM 2256 C C . HIS A 1 293 ? -20.675 12.274 23.296 1.00 89.94 293 HIS A C 1
ATOM 2258 O O . HIS A 1 293 ? -20.315 12.738 22.213 1.00 89.94 293 HIS A O 1
ATOM 2264 N N . LYS A 1 294 ? -20.831 10.971 23.533 1.00 91.81 294 LYS A N 1
ATOM 2265 C CA . LYS A 1 294 ? -20.780 9.915 22.519 1.00 91.81 294 LYS A CA 1
ATOM 2266 C C . LYS A 1 294 ? -21.894 8.908 22.831 1.00 91.81 294 LYS A C 1
ATOM 2268 O O . LYS A 1 294 ? -21.981 8.477 23.988 1.00 91.81 294 LYS A O 1
ATOM 2273 N N . PRO A 1 295 ? -22.706 8.500 21.844 1.00 94.38 295 PRO A N 1
ATOM 2274 C CA . PRO A 1 295 ? -23.734 7.489 22.047 1.00 94.38 295 PRO A CA 1
ATOM 2275 C C . PRO A 1 295 ? -23.156 6.175 22.579 1.00 94.38 295 PRO A C 1
ATOM 2277 O O . PRO A 1 295 ? -22.087 5.720 22.163 1.00 94.38 295 PRO A O 1
ATOM 2280 N N . ARG A 1 296 ? -23.884 5.496 23.471 1.00 94.06 296 ARG A N 1
ATOM 2281 C CA . ARG A 1 296 ? -23.526 4.124 23.865 1.00 94.06 296 ARG A CA 1
ATOM 2282 C C . ARG A 1 296 ? -23.901 3.154 22.751 1.00 94.06 296 ARG A C 1
ATOM 2284 O O . ARG A 1 296 ? -25.080 2.989 22.460 1.00 94.06 296 ARG A O 1
ATOM 2291 N N . VAL A 1 297 ? -22.922 2.449 22.194 1.00 96.00 297 VAL A N 1
ATOM 2292 C CA . VAL A 1 297 ? -23.172 1.411 21.186 1.00 96.00 297 VAL A CA 1
ATOM 2293 C C . VAL A 1 297 ? -23.386 0.057 21.865 1.00 96.00 297 VAL A C 1
ATOM 2295 O O . VAL A 1 297 ? -22.527 -0.419 22.612 1.00 96.00 297 VAL A O 1
ATOM 2298 N N . LEU A 1 298 ? -24.545 -0.551 21.616 1.00 96.88 298 LEU A N 1
ATOM 2299 C CA . LEU A 1 298 ? -24.974 -1.829 22.177 1.00 96.88 298 LEU A CA 1
ATOM 2300 C C . LEU A 1 298 ? -25.366 -2.812 21.070 1.00 96.88 298 LEU A C 1
ATOM 2302 O O . LEU A 1 298 ? -25.746 -2.408 19.974 1.00 96.88 298 LEU A O 1
ATOM 2306 N N . VAL A 1 299 ? -25.338 -4.109 21.377 1.00 97.88 299 VAL A N 1
ATOM 2307 C CA . VAL A 1 299 ? -25.856 -5.167 20.497 1.00 97.88 299 VAL A CA 1
ATOM 2308 C C . VAL A 1 299 ? -26.978 -5.926 21.197 1.00 97.88 299 VAL A C 1
ATOM 2310 O O . VAL A 1 299 ? -26.827 -6.351 22.343 1.00 97.88 299 VAL A O 1
ATOM 2313 N N . LEU A 1 300 ? -28.107 -6.137 20.521 1.00 98.06 300 LEU A N 1
ATOM 2314 C CA . LEU A 1 300 ? -29.188 -6.968 21.052 1.00 98.06 300 LEU A CA 1
ATOM 2315 C C . LEU A 1 300 ? -28.774 -8.443 21.052 1.00 98.06 300 LEU A C 1
ATOM 2317 O O . LEU A 1 300 ? -28.615 -9.054 19.990 1.00 98.06 300 LEU A O 1
ATOM 2321 N N . ALA A 1 301 ? -28.631 -9.027 22.239 1.00 95.56 301 ALA A N 1
ATOM 2322 C CA . ALA A 1 301 ? -28.320 -10.442 22.401 1.00 95.56 301 ALA A CA 1
ATOM 2323 C C . ALA A 1 301 ? -29.438 -11.320 21.817 1.00 95.56 301 ALA A C 1
ATOM 2325 O O . ALA A 1 301 ? -30.614 -11.123 22.123 1.00 95.56 301 ALA A O 1
ATOM 2326 N N . GLY A 1 302 ? -29.055 -12.282 20.971 1.00 92.56 302 GLY A N 1
ATOM 2327 C CA . GLY A 1 302 ? -29.978 -13.194 20.283 1.00 92.56 302 GLY A CA 1
ATOM 2328 C C . GLY A 1 302 ? -30.742 -12.590 19.101 1.00 92.56 302 GLY A C 1
ATOM 2329 O O . GLY A 1 302 ? -31.536 -13.295 18.477 1.00 92.56 302 GLY A O 1
ATOM 2330 N N . GLY A 1 303 ? -30.491 -11.316 18.779 1.00 97.19 303 GLY A N 1
ATOM 2331 C CA . GLY A 1 303 ? -31.056 -10.623 17.623 1.00 97.19 303 GLY A CA 1
ATOM 2332 C C . GLY A 1 303 ? -32.582 -10.580 17.586 1.00 97.19 303 GLY A C 1
ATOM 2333 O O . GLY A 1 303 ? -33.270 -10.808 18.588 1.00 97.19 303 GLY A O 1
ATOM 2334 N N . TYR A 1 304 ? -33.113 -10.284 16.400 1.00 97.25 304 TYR A N 1
ATOM 2335 C CA . TYR A 1 304 ? -34.555 -10.241 16.176 1.00 97.25 304 TYR A CA 1
ATOM 2336 C C . TYR A 1 304 ? -35.217 -11.605 16.397 1.00 97.25 304 TYR A C 1
ATOM 2338 O O . TYR A 1 304 ? -36.315 -11.667 16.932 1.00 97.25 304 TYR A O 1
ATOM 2346 N N . GLN A 1 305 ? -34.541 -12.713 16.083 1.00 95.06 305 GLN A N 1
ATOM 2347 C CA . GLN A 1 305 ? -35.074 -14.061 16.272 1.00 95.06 305 GLN A CA 1
ATOM 2348 C C . GLN A 1 305 ? -35.493 -14.307 17.726 1.00 95.06 305 GLN A C 1
ATOM 2350 O O . GLN A 1 305 ? -36.593 -14.802 17.985 1.00 95.06 305 GLN A O 1
ATOM 2355 N N . GLN A 1 306 ? -34.633 -13.971 18.692 1.00 96.62 306 GLN A N 1
ATOM 2356 C CA . GLN A 1 306 ? -34.970 -14.152 20.100 1.00 96.62 306 GLN A CA 1
ATOM 2357 C C . GLN A 1 306 ? -36.004 -13.126 20.571 1.00 96.62 306 GLN A C 1
ATOM 2359 O O . GLN A 1 306 ? -36.940 -13.503 21.277 1.00 96.62 306 GLN A O 1
ATOM 2364 N N . PHE A 1 307 ? -35.839 -11.855 20.195 1.00 97.31 307 PHE A N 1
ATOM 2365 C CA . PHE A 1 307 ? -36.734 -10.775 20.613 1.00 97.31 307 PHE A CA 1
ATOM 2366 C C . PHE A 1 307 ? -38.154 -10.973 20.068 1.00 97.31 307 PHE A C 1
ATOM 2368 O O . PHE A 1 307 ? -39.108 -11.024 20.841 1.00 97.31 307 PHE A O 1
ATOM 2375 N N . GLY A 1 308 ? -38.281 -11.194 18.760 1.00 94.38 308 GLY A N 1
ATOM 2376 C CA . GLY A 1 308 ? -39.534 -11.493 18.077 1.00 94.38 308 GLY A CA 1
ATOM 2377 C C . GLY A 1 308 ? -40.205 -12.744 18.631 1.00 94.38 308 GLY A C 1
ATOM 2378 O O . GLY A 1 308 ? -41.399 -12.724 18.883 1.00 94.38 308 GLY A O 1
ATOM 2379 N N . ARG A 1 309 ? -39.459 -13.810 18.956 1.00 94.94 309 ARG A N 1
ATOM 2380 C CA . ARG A 1 309 ? -40.050 -14.995 19.607 1.00 94.94 309 ARG A CA 1
ATOM 2381 C C . ARG A 1 309 ? -40.646 -14.684 20.985 1.00 94.94 309 ARG A C 1
ATOM 2383 O O . ARG A 1 309 ? -41.673 -15.259 21.333 1.00 94.94 309 ARG A O 1
ATOM 2390 N N . LEU A 1 310 ? -39.985 -13.840 21.779 1.00 96.12 310 LEU A N 1
ATOM 2391 C CA . LEU A 1 310 ? -40.427 -13.495 23.136 1.00 96.12 310 LEU A CA 1
ATOM 2392 C C . LEU A 1 310 ? -41.625 -12.538 23.145 1.00 96.12 310 LEU A C 1
ATOM 2394 O O . LEU A 1 310 ? -42.456 -12.638 24.042 1.00 96.12 310 LEU A O 1
ATOM 2398 N N . TYR A 1 311 ? -41.710 -11.641 22.160 1.00 95.88 311 TYR A N 1
ATOM 2399 C CA . TYR A 1 311 ? -42.684 -10.544 22.126 1.00 95.88 311 TYR A CA 1
ATOM 2400 C C . TYR A 1 311 ? -43.596 -10.569 20.892 1.00 95.88 311 TYR A C 1
ATOM 2402 O O . TYR A 1 311 ? -44.186 -9.551 20.558 1.00 95.88 311 TYR A O 1
ATOM 2410 N N . LYS A 1 312 ? -43.733 -11.719 20.219 1.00 89.38 312 LYS A N 1
ATOM 2411 C CA . LYS A 1 312 ? -44.473 -11.875 18.949 1.00 89.38 312 LYS A CA 1
ATOM 2412 C C . LYS A 1 312 ? -45.897 -11.300 18.950 1.00 89.38 312 LYS A C 1
ATOM 2414 O O . LYS A 1 312 ? -46.346 -10.829 17.916 1.00 89.38 312 LYS A O 1
ATOM 2419 N N . ASP A 1 313 ? -46.585 -11.352 20.091 1.00 90.12 313 ASP A N 1
ATOM 2420 C CA . ASP A 1 313 ? -47.983 -10.926 20.240 1.00 90.12 313 ASP A CA 1
ATOM 2421 C C . ASP A 1 313 ? -48.091 -9.528 20.887 1.00 90.12 313 ASP A C 1
ATOM 2423 O O . ASP A 1 313 ? -49.186 -9.059 21.189 1.00 90.12 313 ASP A O 1
ATOM 2427 N N . ASP A 1 314 ? -46.957 -8.867 21.139 1.00 92.81 314 ASP A N 1
ATOM 2428 C CA . ASP A 1 314 ? -46.888 -7.553 21.773 1.00 92.81 314 ASP A CA 1
ATOM 2429 C C . ASP A 1 314 ? -46.718 -6.455 20.716 1.00 92.81 314 ASP A C 1
ATOM 2431 O O . ASP A 1 314 ? -45.609 -6.124 20.283 1.00 92.81 314 ASP A O 1
ATOM 2435 N N . THR A 1 315 ? -47.843 -5.863 20.319 1.00 90.12 315 THR A N 1
ATOM 2436 C CA . THR A 1 315 ? -47.904 -4.801 19.306 1.00 90.12 315 THR A CA 1
ATOM 2437 C C . THR A 1 315 ? -47.247 -3.491 19.748 1.00 90.12 315 THR A C 1
ATOM 2439 O O . THR A 1 315 ? -47.014 -2.607 18.922 1.00 90.12 315 THR A O 1
ATOM 2442 N N . ASP A 1 316 ? -46.933 -3.324 21.035 1.00 89.69 316 ASP A N 1
ATOM 2443 C CA . ASP A 1 316 ? -46.207 -2.148 21.525 1.00 89.69 316 ASP A CA 1
ATOM 2444 C C . ASP A 1 316 ? -44.692 -2.278 21.306 1.00 89.69 316 ASP A C 1
ATOM 2446 O O . ASP A 1 316 ? -43.975 -1.271 21.322 1.00 89.69 316 ASP A O 1
ATOM 2450 N N . LEU A 1 317 ? -44.203 -3.498 21.055 1.00 92.81 317 LEU A N 1
ATOM 2451 C CA . LEU A 1 317 ? -42.789 -3.807 20.832 1.00 92.81 317 LEU A CA 1
ATOM 2452 C C . LEU A 1 317 ? -42.469 -4.331 19.434 1.00 92.81 317 LEU A C 1
ATOM 2454 O O . LEU A 1 317 ? -41.336 -4.152 18.985 1.00 92.81 317 LEU A O 1
ATOM 2458 N N . ILE A 1 318 ? -43.421 -4.971 18.760 1.00 93.75 318 ILE A N 1
ATOM 2459 C CA . ILE A 1 318 ? -43.248 -5.518 17.415 1.00 93.75 318 ILE A CA 1
ATOM 2460 C C . ILE A 1 318 ? -44.147 -4.767 16.441 1.00 93.75 318 ILE A C 1
ATOM 2462 O O . ILE A 1 318 ? -45.350 -4.634 16.658 1.00 93.75 318 ILE A O 1
ATOM 2466 N N . GLU A 1 319 ? -43.553 -4.305 15.348 1.00 89.88 319 GLU A N 1
ATOM 2467 C CA . GLU A 1 319 ? -44.283 -3.919 14.148 1.00 89.88 319 GLU A CA 1
ATOM 2468 C C . GLU A 1 319 ? -44.312 -5.122 13.201 1.00 89.88 319 GLU A C 1
ATOM 2470 O O . GLU A 1 319 ? -43.282 -5.740 12.924 1.00 89.88 319 GLU A O 1
ATOM 2475 N N . THR A 1 320 ? -45.506 -5.488 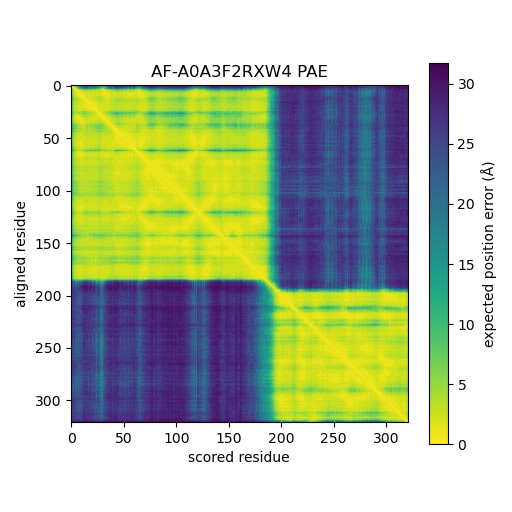12.749 1.00 83.50 320 THR A N 1
ATOM 2476 C CA . THR A 1 320 ? -45.701 -6.475 11.686 1.00 83.50 320 THR A CA 1
ATOM 2477 C C . THR A 1 320 ? -45.832 -5.746 10.355 1.00 83.50 320 THR A C 1
ATOM 2479 O O . THR A 1 320 ? -46.428 -4.668 10.320 1.00 83.50 320 THR A O 1
ATOM 2482 N N . ASP A 1 321 ? -45.292 -6.340 9.292 1.00 69.00 321 ASP A N 1
ATOM 2483 C CA . ASP A 1 321 ? -45.471 -5.855 7.916 1.00 69.00 321 ASP A CA 1
ATOM 2484 C C . ASP A 1 321 ? -46.950 -5.787 7.491 1.00 69.00 321 ASP A C 1
ATOM 2486 O O . ASP A 1 321 ? -47.744 -6.650 7.943 1.00 69.00 321 ASP A O 1
#